Protein AF-A0A409Y495-F1 (afdb_monomer)

Sequence (213 aa):
MANSVKTLSLPYIVYMVFLSASIAIQFKHPSSIDRRNGLYCTVSGIPLYVPDTFGMETSLLSGISRRYSVPISSVIFLALIMGFEVSILLRYYSGRKLIASSFPLATTTTSRGLIIRITLFNVYLVFTLSASVVFLLGKIEAWAYMIQASVPLAAFAVFATQKNVVRTWLFWVGAKEASYSGRGTPPFRQATTEDLNLSLPTLSIITIDGQVP

Radius of gyration: 28.14 Å; Cα contacts (8 Å, |Δi|>4): 60; chains: 1; bounding box: 74×45×74 Å

Mean predicted aligned error: 14.8 Å

Nearest PDB structures (foldseek):
  1ow6-assembly1_A-2  TM=4.820E-01  e=1.823E+00  Homo sapiens
  8i7o-assembly1_C7  TM=2.080E-01  e=6.257E+00  Mus musculus

Structure (mmCIF, N/CA/C/O backbone):
data_AF-A0A409Y495-F1
#
_entry.id   AF-A0A409Y495-F1
#
loop_
_atom_site.group_PDB
_atom_site.id
_atom_site.type_symbol
_atom_site.label_atom_id
_atom_site.label_alt_id
_atom_site.label_comp_id
_atom_site.label_asym_id
_atom_site.label_entity_id
_atom_site.label_seq_id
_atom_site.pdbx_PDB_ins_code
_atom_site.Cartn_x
_atom_site.Cartn_y
_atom_site.Cartn_z
_atom_site.occupancy
_atom_site.B_iso_or_equiv
_atom_site.auth_seq_id
_atom_site.auth_comp_id
_atom_site.auth_asym_id
_atom_site.auth_atom_id
_atom_site.pdbx_PDB_model_num
ATOM 1 N N . MET A 1 1 ? -11.513 22.925 12.020 1.00 53.88 1 MET A N 1
ATOM 2 C CA . MET A 1 1 ? -11.869 22.295 10.724 1.00 53.88 1 MET A CA 1
ATOM 3 C C . MET A 1 1 ? -10.804 22.478 9.637 1.00 53.88 1 MET A C 1
ATOM 5 O O . MET A 1 1 ? -10.515 21.504 8.957 1.00 53.88 1 MET A O 1
ATOM 9 N N . ALA A 1 2 ? -10.156 23.644 9.497 1.00 58.53 2 ALA A N 1
ATOM 10 C CA . ALA A 1 2 ? -9.146 23.883 8.448 1.00 58.53 2 ALA A CA 1
ATOM 11 C C . ALA A 1 2 ? -7.916 22.940 8.475 1.00 58.53 2 ALA A C 1
ATOM 13 O O . ALA A 1 2 ? -7.375 22.604 7.424 1.00 58.53 2 ALA A O 1
ATOM 14 N N . ASN A 1 3 ? -7.496 22.462 9.652 1.00 58.88 3 ASN A N 1
ATOM 15 C CA . ASN A 1 3 ? -6.323 21.583 9.765 1.00 58.88 3 ASN A CA 1
ATOM 16 C C . ASN A 1 3 ? -6.590 20.148 9.280 1.00 58.88 3 ASN A C 1
ATOM 18 O O . ASN A 1 3 ? -5.681 19.502 8.773 1.00 58.88 3 ASN A O 1
ATOM 22 N N . SER A 1 4 ? -7.833 19.664 9.361 1.00 59.38 4 SER A N 1
ATOM 23 C CA . SER A 1 4 ? -8.197 18.310 8.917 1.00 59.38 4 SER A CA 1
ATOM 24 C C . SER A 1 4 ? -8.207 18.178 7.391 1.00 59.38 4 SER A C 1
ATOM 26 O O . SER A 1 4 ? -7.873 17.121 6.864 1.00 59.38 4 SER A O 1
ATOM 28 N N . VAL A 1 5 ? -8.534 19.260 6.675 1.00 69.25 5 VAL A N 1
ATOM 29 C CA . VAL A 1 5 ? -8.554 19.286 5.202 1.00 69.25 5 VAL A CA 1
ATOM 30 C C . VAL A 1 5 ? -7.140 19.145 4.627 1.00 69.25 5 VAL A C 1
ATOM 32 O O . VAL A 1 5 ? -6.952 18.452 3.630 1.00 69.25 5 VAL A O 1
ATOM 35 N N . LYS A 1 6 ? -6.128 19.722 5.291 1.00 63.03 6 LYS A N 1
ATOM 36 C CA . LYS A 1 6 ? -4.723 19.653 4.850 1.00 63.03 6 LYS A CA 1
ATOM 37 C C . LYS A 1 6 ? -4.136 18.240 4.946 1.00 63.03 6 LYS A C 1
ATOM 39 O O . LYS A 1 6 ? -3.371 17.833 4.080 1.00 63.03 6 LYS A O 1
ATOM 44 N N . THR A 1 7 ? -4.514 17.471 5.965 1.00 65.94 7 THR A N 1
ATOM 45 C CA . THR A 1 7 ? -4.015 16.096 6.143 1.00 65.94 7 THR A CA 1
ATOM 46 C C . THR A 1 7 ? -4.649 15.121 5.149 1.00 65.94 7 THR A C 1
ATOM 48 O O . THR A 1 7 ? -4.020 14.145 4.752 1.00 65.94 7 THR A O 1
ATOM 51 N N . LEU A 1 8 ? -5.883 15.399 4.717 1.00 70.94 8 LEU A N 1
ATOM 52 C CA . LEU A 1 8 ? -6.590 14.589 3.726 1.00 70.94 8 LEU A CA 1
ATOM 53 C C . LEU A 1 8 ? -6.120 14.856 2.294 1.00 70.94 8 LEU A C 1
ATOM 55 O O . LEU A 1 8 ? -6.172 13.939 1.483 1.00 70.94 8 LEU A O 1
ATOM 59 N N . SER A 1 9 ? -5.657 16.069 1.971 1.00 75.69 9 SER A N 1
ATOM 60 C CA . SER A 1 9 ? -5.262 16.431 0.603 1.00 75.69 9 SER A CA 1
ATOM 61 C C . SER A 1 9 ? -3.872 15.928 0.200 1.00 75.69 9 SER A C 1
ATOM 63 O O . SER A 1 9 ? -3.630 15.703 -0.984 1.00 75.69 9 SER A O 1
ATOM 65 N N . LEU A 1 10 ? -2.973 15.703 1.163 1.00 70.69 10 LEU A N 1
ATOM 66 C CA . LEU A 1 10 ? -1.586 15.296 0.917 1.00 70.69 10 LEU A CA 1
ATOM 67 C C . LEU A 1 10 ? -1.427 14.081 -0.031 1.00 70.69 10 LEU A C 1
ATOM 69 O O . LEU A 1 10 ? -0.698 14.214 -1.015 1.00 70.69 10 LEU A O 1
ATOM 73 N N . PRO A 1 11 ? -2.100 12.927 0.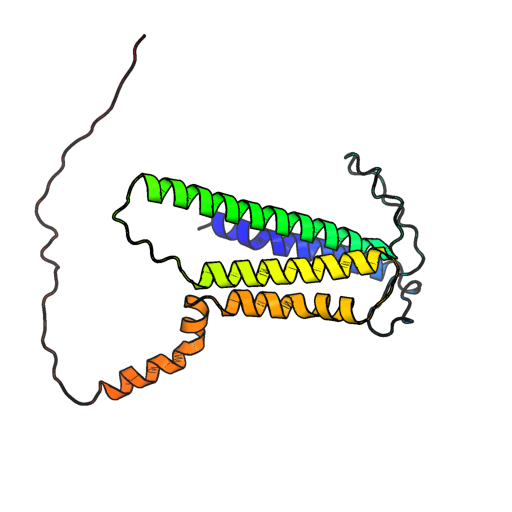173 1.00 71.56 11 PRO A N 1
ATOM 74 C CA . PRO A 1 11 ? -1.948 11.780 -0.728 1.00 71.56 11 PRO A CA 1
ATOM 75 C C . PRO A 1 11 ? -2.433 12.075 -2.153 1.00 71.56 11 PRO A C 1
ATOM 77 O O . PRO A 1 11 ? -1.844 11.584 -3.115 1.00 71.56 11 PRO A O 1
ATOM 80 N N . TYR A 1 12 ? -3.461 12.914 -2.303 1.00 74.44 12 TYR A N 1
ATOM 81 C CA . TYR A 1 12 ? -3.969 13.308 -3.617 1.00 74.44 12 TYR A CA 1
ATOM 82 C C . TYR A 1 12 ? -2.982 14.210 -4.352 1.00 74.44 12 TYR A C 1
ATOM 84 O O . TYR A 1 12 ? -2.780 14.040 -5.550 1.00 74.44 12 TYR A O 1
ATOM 92 N N . ILE A 1 13 ? -2.324 15.130 -3.645 1.00 75.56 13 ILE A N 1
ATOM 93 C CA . ILE A 1 13 ? -1.297 15.995 -4.238 1.00 75.56 13 ILE A CA 1
ATOM 94 C C . ILE A 1 13 ? -0.122 15.147 -4.736 1.00 75.56 13 ILE A C 1
ATOM 96 O O . ILE A 1 13 ? 0.279 15.284 -5.890 1.00 75.56 13 ILE A O 1
ATOM 100 N N . VAL A 1 14 ? 0.384 14.225 -3.908 1.00 72.81 14 VAL A N 1
ATOM 101 C CA . VAL A 1 14 ? 1.477 13.314 -4.294 1.00 72.81 14 VAL A CA 1
ATOM 102 C C . VAL A 1 14 ? 1.084 12.474 -5.513 1.00 72.81 14 VAL A C 1
ATOM 104 O O . VAL A 1 14 ? 1.864 12.360 -6.459 1.00 72.81 14 VAL A O 1
ATOM 107 N N . TYR A 1 15 ? -0.144 11.947 -5.536 1.00 72.88 15 TYR A N 1
ATOM 108 C CA . TYR A 1 15 ? -0.672 11.200 -6.675 1.00 72.88 15 TYR A CA 1
ATOM 109 C C . TYR A 1 15 ? -0.728 12.044 -7.956 1.00 72.88 15 TYR A C 1
ATOM 111 O O . TYR A 1 15 ? -0.272 11.592 -9.003 1.00 72.88 15 TYR A O 1
ATOM 119 N N . MET A 1 16 ? -1.225 13.281 -7.883 1.00 78.44 16 MET A N 1
ATOM 120 C CA . MET A 1 16 ? -1.324 14.171 -9.045 1.00 78.44 16 MET A CA 1
ATOM 121 C C . MET A 1 16 ? 0.054 14.575 -9.586 1.00 78.44 16 MET A C 1
ATOM 123 O O . MET A 1 16 ? 0.246 14.624 -10.803 1.00 78.44 16 MET A O 1
ATOM 127 N N . VAL A 1 17 ? 1.041 14.803 -8.713 1.00 77.75 17 VAL A N 1
ATOM 128 C CA . VAL A 1 17 ? 2.433 15.063 -9.125 1.00 77.75 17 VAL A CA 1
ATOM 129 C C . VAL A 1 17 ? 3.016 13.845 -9.841 1.00 77.75 17 VAL A C 1
ATOM 131 O O . VAL A 1 17 ? 3.563 13.972 -10.935 1.00 77.75 17 VAL A O 1
ATOM 134 N N . PHE A 1 18 ? 2.839 12.648 -9.283 1.00 71.31 18 PHE A N 1
ATOM 135 C CA . PHE A 1 18 ? 3.320 11.416 -9.908 1.00 71.31 18 PHE A CA 1
ATOM 136 C C . PHE A 1 18 ? 2.639 11.138 -11.259 1.00 71.31 18 PHE A C 1
ATOM 138 O O . PHE A 1 18 ? 3.299 10.771 -12.236 1.00 71.31 18 PHE A O 1
ATOM 145 N N . LEU A 1 19 ? 1.324 11.356 -11.337 1.00 78.25 19 LEU A N 1
ATOM 146 C CA . LEU A 1 19 ? 0.530 11.189 -12.551 1.00 78.25 19 LEU A CA 1
ATOM 147 C C . LEU A 1 19 ? 0.971 12.166 -13.646 1.00 78.25 19 LEU A C 1
ATOM 149 O O . LEU A 1 19 ? 1.240 11.751 -14.770 1.00 78.25 19 LEU A O 1
ATOM 153 N N . SER A 1 20 ? 1.094 13.452 -13.316 1.00 77.12 20 SER A N 1
ATOM 154 C CA . SER A 1 20 ? 1.513 14.487 -14.269 1.00 77.12 20 SER A CA 1
ATOM 155 C C . SER A 1 20 ? 2.937 14.264 -14.783 1.00 77.12 20 SER A C 1
ATOM 157 O O . SER A 1 20 ? 3.159 14.344 -15.991 1.00 77.12 20 SER A O 1
ATOM 159 N N . ALA A 1 21 ? 3.881 13.885 -13.915 1.00 74.88 21 ALA A N 1
ATOM 160 C CA . ALA A 1 21 ? 5.234 13.509 -14.324 1.00 74.88 21 ALA A CA 1
ATOM 161 C C . ALA A 1 21 ? 5.226 12.298 -15.273 1.00 74.88 21 ALA A C 1
ATOM 163 O O . ALA A 1 21 ? 5.884 12.313 -16.316 1.00 74.88 21 ALA A O 1
ATOM 164 N N . SER A 1 22 ? 4.432 11.272 -14.954 1.00 69.56 22 SER A N 1
ATOM 165 C CA . SER A 1 22 ? 4.290 10.073 -15.789 1.00 69.56 22 SER A CA 1
ATOM 166 C C . SER A 1 22 ? 3.724 10.399 -17.173 1.00 69.56 22 SER A C 1
ATOM 168 O O . SER A 1 22 ? 4.219 9.889 -18.179 1.00 69.56 22 SER A O 1
ATOM 170 N N . ILE A 1 23 ? 2.720 11.277 -17.234 1.00 78.75 23 ILE A N 1
ATOM 171 C CA . ILE A 1 23 ? 2.116 11.757 -18.481 1.00 78.75 23 ILE A CA 1
ATOM 172 C C . ILE A 1 23 ? 3.134 12.566 -19.297 1.00 78.75 23 ILE A C 1
ATOM 174 O O . ILE A 1 23 ? 3.310 12.310 -20.488 1.00 78.75 23 ILE A O 1
ATOM 178 N N . ALA A 1 24 ? 3.857 13.493 -18.664 1.00 81.00 24 ALA A N 1
ATOM 179 C CA . ALA A 1 24 ? 4.853 14.328 -19.334 1.00 81.00 24 ALA A CA 1
ATOM 180 C C . ALA A 1 24 ? 5.969 13.497 -19.993 1.00 81.00 24 ALA A C 1
ATOM 182 O O . ALA A 1 24 ? 6.398 13.799 -21.108 1.00 81.00 24 ALA A O 1
ATOM 183 N N . ILE A 1 25 ? 6.412 12.420 -19.336 1.00 73.56 25 ILE A N 1
ATOM 184 C CA . ILE A 1 25 ? 7.414 11.497 -19.886 1.00 73.56 25 ILE A CA 1
ATOM 185 C C . ILE A 1 25 ? 6.862 10.741 -21.103 1.00 73.56 25 ILE A C 1
ATOM 187 O O . ILE A 1 25 ? 7.581 10.580 -22.090 1.00 73.56 25 ILE A O 1
ATOM 191 N N . GLN A 1 26 ? 5.601 10.299 -21.056 1.00 73.69 26 GLN A N 1
ATOM 192 C CA . GLN A 1 26 ? 4.964 9.581 -22.167 1.00 73.69 26 GLN A CA 1
ATOM 193 C C . GLN A 1 26 ? 4.785 10.470 -23.403 1.00 73.69 26 GLN A C 1
ATOM 195 O O . GLN A 1 26 ? 5.071 10.027 -24.513 1.00 73.69 26 GLN A O 1
ATOM 200 N N . PHE A 1 27 ? 4.398 11.737 -23.219 1.00 84.75 27 PHE A N 1
ATOM 201 C CA . PHE A 1 27 ? 4.256 12.684 -24.329 1.00 84.75 27 PHE A CA 1
ATOM 202 C C . PHE A 1 27 ? 5.586 13.023 -25.011 1.00 84.75 27 PHE A C 1
ATOM 204 O O . PHE A 1 27 ? 5.608 13.226 -26.222 1.00 84.75 27 PHE A O 1
ATOM 211 N N . LYS A 1 28 ? 6.701 13.066 -24.268 1.00 83.62 28 LYS A N 1
ATOM 212 C CA . LYS A 1 28 ? 8.019 13.389 -24.844 1.00 83.62 28 LYS A CA 1
ATOM 213 C C . LYS A 1 28 ? 8.640 12.255 -25.665 1.00 83.62 28 LYS A C 1
ATOM 215 O O . LYS A 1 28 ? 9.454 12.537 -26.538 1.00 83.62 28 LYS A O 1
ATOM 220 N N . HIS A 1 29 ? 8.281 10.994 -25.409 1.00 79.62 29 HIS A N 1
ATOM 221 C CA . HIS A 1 29 ? 8.896 9.838 -26.076 1.00 79.62 29 HIS A CA 1
ATOM 222 C C . HIS A 1 29 ? 7.870 8.781 -26.523 1.00 79.62 29 HIS A C 1
ATOM 224 O O . HIS A 1 29 ? 7.900 7.642 -26.044 1.00 79.62 29 HIS A O 1
ATOM 230 N N . PRO A 1 30 ? 6.978 9.117 -27.472 1.00 79.56 30 PRO A N 1
ATOM 231 C CA . PRO A 1 30 ? 5.911 8.216 -27.910 1.00 79.56 30 PRO A CA 1
ATOM 232 C C . PRO A 1 30 ? 6.427 6.948 -28.614 1.00 79.56 30 PRO A C 1
ATOM 234 O O . PRO A 1 30 ? 5.765 5.915 -28.581 1.00 79.56 30 PRO A O 1
ATOM 237 N N . SER A 1 31 ? 7.620 6.989 -29.218 1.00 80.19 31 SER A N 1
ATOM 238 C CA . SER A 1 31 ? 8.214 5.860 -29.952 1.00 80.19 31 SER A CA 1
ATOM 239 C C . SER A 1 31 ? 8.804 4.757 -29.062 1.00 80.19 31 SER A C 1
ATOM 241 O O . SER A 1 31 ? 9.113 3.679 -29.557 1.00 80.19 31 SER A O 1
ATOM 243 N N . SER A 1 32 ? 8.953 4.998 -27.756 1.00 68.69 32 SER A N 1
ATOM 244 C CA . SER A 1 32 ? 9.532 4.044 -26.794 1.00 68.69 32 SER A CA 1
ATOM 245 C C . SER A 1 32 ? 8.470 3.159 -26.115 1.00 68.69 32 SER A C 1
ATOM 247 O O . SER A 1 32 ? 8.782 2.354 -25.234 1.00 68.69 32 SER A O 1
ATOM 249 N N . ILE A 1 33 ? 7.203 3.291 -26.520 1.00 69.19 33 ILE A N 1
ATOM 250 C CA . ILE A 1 33 ? 6.095 2.497 -25.989 1.00 69.19 33 ILE A CA 1
ATOM 251 C C . ILE A 1 33 ? 6.152 1.095 -26.601 1.00 69.19 33 ILE A C 1
ATOM 253 O O . ILE A 1 33 ? 5.666 0.861 -27.707 1.00 69.19 33 ILE A O 1
ATOM 257 N N . ASP A 1 34 ? 6.734 0.152 -25.861 1.00 70.19 34 ASP A N 1
ATOM 258 C CA . ASP A 1 34 ? 6.731 -1.253 -26.246 1.00 70.19 34 ASP A CA 1
ATOM 259 C C . ASP A 1 34 ? 5.436 -1.924 -25.758 1.00 70.19 34 ASP A C 1
ATOM 261 O O . ASP A 1 34 ? 5.086 -1.877 -24.574 1.00 70.19 34 ASP A O 1
ATOM 265 N N . ARG A 1 35 ? 4.700 -2.537 -26.692 1.00 71.06 35 ARG A N 1
ATOM 266 C CA . ARG A 1 35 ? 3.438 -3.253 -26.435 1.00 71.06 35 ARG A CA 1
ATOM 267 C C . ARG A 1 35 ? 3.628 -4.752 -26.199 1.00 71.06 35 ARG A C 1
ATOM 269 O O . ARG A 1 35 ? 2.639 -5.452 -25.999 1.00 71.06 35 ARG A O 1
ATOM 276 N N . ARG A 1 36 ? 4.862 -5.268 -26.197 1.00 63.31 36 ARG A N 1
ATOM 277 C CA . ARG A 1 36 ? 5.141 -6.715 -26.111 1.00 63.31 36 ARG A CA 1
ATOM 278 C C . ARG A 1 36 ? 4.538 -7.433 -24.901 1.00 63.31 36 ARG A C 1
ATOM 280 O O . ARG A 1 36 ? 4.226 -8.610 -25.021 1.00 63.31 36 ARG A O 1
ATOM 287 N N . ASN A 1 37 ? 4.327 -6.753 -23.771 1.00 59.28 37 ASN A N 1
ATOM 288 C CA . ASN A 1 37 ? 3.699 -7.371 -22.594 1.00 59.28 37 ASN A CA 1
ATOM 289 C C . ASN A 1 37 ? 2.161 -7.446 -22.666 1.00 59.28 37 ASN A C 1
ATOM 291 O O . ASN A 1 37 ? 1.564 -8.057 -21.783 1.00 59.28 37 ASN A O 1
ATOM 295 N N . GLY A 1 38 ? 1.511 -6.824 -23.659 1.00 60.47 38 GLY A N 1
ATOM 296 C CA . GLY A 1 38 ? 0.062 -6.896 -23.921 1.00 60.47 38 GLY A CA 1
ATOM 297 C C . GLY A 1 38 ? -0.863 -6.257 -22.870 1.00 60.47 38 GLY A C 1
ATOM 298 O O . GLY A 1 38 ? -1.945 -5.797 -23.214 1.00 60.47 38 GLY A O 1
ATOM 299 N N . LEU A 1 39 ? -0.433 -6.183 -21.609 1.00 60.25 39 LEU A N 1
ATOM 300 C CA . LEU A 1 39 ? -1.219 -5.730 -20.457 1.00 60.25 39 LEU A CA 1
ATOM 301 C C . LEU A 1 39 ? -0.819 -4.333 -19.966 1.00 60.25 39 LEU A C 1
ATOM 303 O O . LEU A 1 39 ? -1.659 -3.605 -19.443 1.00 60.25 39 LEU A O 1
ATOM 307 N N . TYR A 1 40 ? 0.448 -3.942 -20.146 1.00 63.19 40 TYR A N 1
ATOM 308 C CA . TYR A 1 40 ? 0.973 -2.659 -19.676 1.00 63.19 40 TYR A CA 1
ATOM 309 C C . TYR A 1 40 ? 1.936 -2.048 -20.697 1.00 63.19 40 TYR A C 1
ATOM 311 O O . TYR A 1 40 ? 2.861 -2.714 -21.163 1.00 63.19 40 TYR A O 1
ATOM 319 N N . CYS A 1 41 ? 1.737 -0.765 -21.011 1.00 63.97 41 CYS A N 1
ATOM 320 C CA . CYS A 1 41 ? 2.670 0.029 -21.806 1.00 63.97 41 CYS A CA 1
ATOM 321 C C . CYS A 1 41 ? 3.910 0.340 -20.958 1.00 63.97 41 CYS A C 1
ATOM 323 O O . CYS A 1 41 ? 3.843 1.141 -20.026 1.00 63.97 41 CYS A O 1
ATOM 325 N N . THR A 1 42 ? 5.042 -0.290 -21.269 1.00 62.91 42 THR A N 1
ATOM 326 C CA . THR A 1 42 ? 6.321 -0.035 -20.595 1.00 62.91 42 THR A CA 1
ATOM 327 C C . THR A 1 42 ? 7.271 0.688 -21.548 1.00 62.91 42 THR A C 1
ATOM 329 O O . THR A 1 42 ? 7.510 0.260 -22.676 1.00 62.91 42 THR A O 1
ATOM 332 N N . VAL A 1 43 ? 7.775 1.841 -21.095 1.00 60.34 43 VAL A N 1
ATOM 333 C CA . VAL A 1 43 ? 8.710 2.680 -21.853 1.00 60.34 43 VAL A CA 1
ATOM 334 C C . VAL A 1 43 ? 10.100 2.050 -21.768 1.00 60.34 43 VAL A C 1
ATOM 336 O O . VAL A 1 43 ? 10.748 2.100 -20.718 1.00 60.34 43 VAL A O 1
ATOM 339 N N . SER A 1 44 ? 10.540 1.439 -22.864 1.00 58.25 44 SER A N 1
ATOM 340 C CA . SER A 1 44 ? 11.792 0.681 -22.944 1.00 58.25 44 SER A CA 1
ATOM 341 C C . SER A 1 44 ? 12.870 1.504 -23.654 1.00 58.25 44 SER A C 1
ATOM 343 O O . SER A 1 44 ? 12.660 1.941 -24.782 1.00 58.25 44 SER A O 1
ATOM 345 N N . GLY A 1 45 ? 14.039 1.698 -23.029 1.00 56.59 45 GLY A N 1
ATOM 346 C CA . GLY A 1 45 ? 15.246 2.140 -23.751 1.00 56.59 45 GLY A CA 1
ATOM 347 C C . GLY A 1 45 ? 15.661 3.613 -23.649 1.00 56.59 45 GLY A C 1
ATOM 348 O O . GLY A 1 45 ? 16.493 4.039 -24.439 1.00 56.59 45 GLY A O 1
ATOM 349 N N . ILE A 1 46 ? 15.155 4.389 -22.684 1.00 55.81 46 ILE A N 1
ATOM 350 C CA . ILE A 1 46 ? 15.613 5.777 -22.484 1.00 55.81 46 ILE A CA 1
ATOM 351 C C . ILE A 1 46 ? 16.402 5.879 -21.168 1.00 55.81 46 ILE A C 1
ATOM 353 O O . ILE A 1 46 ? 15.775 5.808 -20.098 1.00 55.81 46 ILE A O 1
ATOM 357 N N . PRO A 1 47 ? 17.739 6.048 -21.205 1.00 57.84 47 PRO A N 1
ATOM 358 C CA . PRO A 1 47 ? 18.509 6.395 -20.017 1.00 57.84 47 PRO A CA 1
ATOM 359 C C . PRO A 1 47 ? 18.034 7.771 -19.533 1.00 57.84 47 PRO A C 1
ATOM 361 O O . PRO A 1 47 ? 18.140 8.772 -20.237 1.00 57.84 47 PRO A O 1
ATOM 364 N N . LEU A 1 48 ? 17.400 7.804 -18.361 1.00 54.41 48 LEU A N 1
ATOM 365 C CA . LEU A 1 48 ? 16.936 9.039 -17.735 1.00 54.41 48 LEU A CA 1
ATOM 366 C C . LEU A 1 48 ? 18.160 9.768 -17.181 1.00 54.41 48 LEU A C 1
ATOM 368 O O . LEU A 1 48 ? 18.635 9.442 -16.100 1.00 54.41 48 LEU A O 1
ATOM 372 N N . TYR A 1 49 ? 18.667 10.744 -17.926 1.00 51.56 49 TYR A N 1
ATOM 373 C CA . TYR A 1 49 ? 19.568 11.747 -17.373 1.00 51.56 49 TYR A CA 1
ATOM 374 C C . TYR A 1 49 ? 18.696 12.704 -16.552 1.00 51.56 49 TYR A C 1
ATOM 376 O O . TYR A 1 49 ? 18.029 13.577 -17.107 1.00 51.56 49 TYR A O 1
ATOM 384 N N . VAL A 1 50 ? 18.570 12.453 -15.249 1.00 54.69 50 VAL A N 1
ATOM 385 C CA . VAL A 1 50 ? 17.899 13.378 -14.329 1.00 54.69 50 VAL A CA 1
ATOM 386 C C . VAL A 1 50 ? 18.922 14.465 -13.996 1.00 54.69 50 VAL A C 1
ATOM 388 O O . VAL A 1 50 ? 19.940 14.133 -13.402 1.00 54.69 50 VAL A O 1
ATOM 391 N N . PRO A 1 51 ? 18.724 15.730 -14.406 1.00 48.16 51 PRO A N 1
ATOM 392 C CA . PRO A 1 51 ? 19.653 16.798 -14.061 1.00 48.16 51 PRO A CA 1
ATOM 393 C C . PRO A 1 51 ? 19.608 17.066 -12.549 1.00 48.16 51 PRO A C 1
ATOM 395 O O . PRO A 1 51 ? 18.532 17.296 -11.989 1.00 48.16 51 PRO A O 1
ATOM 398 N N . ASP A 1 52 ? 20.784 17.046 -11.920 1.00 50.38 52 ASP A N 1
ATOM 399 C CA . ASP A 1 52 ? 21.081 17.137 -10.479 1.00 50.38 52 ASP A CA 1
ATOM 400 C C . ASP A 1 52 ? 20.655 18.463 -9.813 1.00 50.38 52 ASP A C 1
ATOM 402 O O . ASP A 1 52 ? 21.449 19.171 -9.200 1.00 50.38 52 ASP A O 1
ATOM 406 N N . THR A 1 53 ? 19.387 18.851 -9.925 1.00 49.19 53 THR A N 1
ATOM 407 C CA . THR A 1 53 ? 18.934 20.177 -9.460 1.00 49.19 53 THR A CA 1
ATOM 408 C C . THR A 1 53 ? 18.482 20.178 -7.995 1.00 49.19 53 THR A C 1
ATOM 410 O O . THR A 1 53 ? 18.158 21.227 -7.447 1.00 49.19 53 THR A O 1
ATOM 413 N N . PHE A 1 54 ? 18.471 19.018 -7.334 1.00 50.16 54 PHE A N 1
ATOM 414 C CA . PHE A 1 54 ? 18.137 18.879 -5.917 1.00 50.16 54 PHE A CA 1
ATOM 415 C C . PHE A 1 54 ? 19.279 18.120 -5.238 1.00 50.16 54 PHE A C 1
ATOM 417 O O . PHE A 1 54 ? 19.272 16.894 -5.190 1.00 50.16 54 PHE A O 1
ATOM 424 N N . GLY A 1 55 ? 20.301 18.856 -4.792 1.00 45.16 55 GLY A N 1
ATOM 425 C CA . GLY A 1 55 ? 21.531 18.345 -4.174 1.00 45.16 55 GLY A CA 1
ATOM 426 C C . GLY A 1 55 ? 21.314 17.673 -2.816 1.00 45.16 55 GLY A C 1
ATOM 427 O O . GLY A 1 55 ? 21.838 18.126 -1.804 1.00 45.16 55 GLY A O 1
ATOM 428 N N . MET A 1 56 ? 20.535 16.595 -2.793 1.00 43.62 56 MET A N 1
ATOM 429 C CA . MET A 1 56 ? 20.410 15.680 -1.670 1.00 43.62 56 MET A CA 1
ATOM 430 C C . MET A 1 56 ? 20.910 14.315 -2.141 1.00 43.62 56 MET A C 1
ATOM 432 O O . MET A 1 56 ? 20.312 13.709 -3.033 1.00 43.62 56 MET A O 1
ATOM 436 N N . GLU A 1 57 ? 22.039 13.881 -1.576 1.00 44.53 57 GLU A N 1
ATOM 437 C CA . GLU A 1 57 ? 22.750 12.637 -1.886 1.00 44.53 57 GLU A CA 1
ATOM 438 C C . GLU A 1 57 ? 21.802 11.432 -2.010 1.00 44.53 57 GLU A C 1
ATOM 440 O O . GLU A 1 57 ? 21.434 10.776 -1.040 1.00 44.53 57 GLU A O 1
ATOM 445 N N . THR A 1 58 ? 21.402 11.130 -3.241 1.00 48.47 58 THR A N 1
ATOM 446 C CA . THR A 1 58 ? 20.665 9.917 -3.629 1.00 48.47 58 THR A CA 1
ATOM 447 C C . THR A 1 58 ? 21.473 9.150 -4.676 1.00 48.47 58 THR A C 1
ATOM 449 O O . THR A 1 58 ? 20.957 8.568 -5.628 1.00 48.47 58 THR A O 1
ATOM 452 N N . SER A 1 59 ? 22.789 9.120 -4.469 1.00 47.56 59 SER A N 1
ATOM 453 C CA . SER A 1 59 ? 23.810 8.468 -5.296 1.00 47.56 59 SER A CA 1
ATOM 454 C C . SER A 1 59 ? 23.707 6.934 -5.333 1.00 47.56 59 SER A C 1
ATOM 456 O O . SER A 1 59 ? 24.379 6.297 -6.136 1.00 47.56 59 SER A O 1
ATOM 458 N N . LEU A 1 60 ? 22.813 6.323 -4.549 1.00 47.84 60 LEU A N 1
ATOM 459 C CA . LEU A 1 60 ? 22.546 4.877 -4.576 1.00 47.84 60 LEU A CA 1
ATOM 460 C C . LEU A 1 60 ? 21.416 4.467 -5.549 1.00 47.84 60 LEU A C 1
ATOM 462 O O . LEU A 1 60 ? 21.185 3.277 -5.749 1.00 47.84 60 LEU A O 1
ATOM 466 N N . LEU A 1 61 ? 20.710 5.426 -6.169 1.00 47.31 61 LEU A N 1
ATOM 467 C CA . LEU A 1 61 ? 19.489 5.167 -6.954 1.00 47.31 61 LEU A CA 1
ATOM 468 C C . LEU A 1 61 ? 19.614 5.434 -8.466 1.00 47.31 61 LEU A C 1
ATOM 470 O O . LEU A 1 61 ? 18.703 5.071 -9.210 1.00 47.31 61 LEU A O 1
ATOM 474 N N . SER A 1 62 ? 20.717 6.021 -8.953 1.00 43.72 62 SER A N 1
ATOM 475 C CA . SER A 1 62 ? 20.807 6.471 -10.358 1.00 43.72 62 SER A CA 1
ATOM 476 C C . SER A 1 62 ? 21.175 5.380 -11.381 1.00 43.72 62 SER A C 1
ATOM 478 O O . SER A 1 62 ? 21.007 5.589 -12.580 1.00 43.72 62 SER A O 1
ATOM 480 N N . GLY A 1 63 ? 21.604 4.187 -10.947 1.00 43.09 63 GLY A N 1
ATOM 481 C CA . GLY A 1 63 ? 22.051 3.109 -11.850 1.00 43.09 63 GLY A CA 1
ATOM 482 C C . GLY A 1 63 ? 21.004 2.049 -12.225 1.00 43.09 63 GLY A C 1
ATOM 483 O O . GLY A 1 63 ? 21.260 1.192 -13.072 1.00 43.09 63 GLY A O 1
ATOM 484 N N . ILE A 1 64 ? 19.821 2.052 -11.606 1.00 49.69 64 ILE A N 1
ATOM 485 C CA . ILE A 1 64 ? 18.911 0.901 -11.662 1.00 49.69 64 ILE A CA 1
ATOM 486 C C . ILE A 1 64 ? 17.817 1.124 -12.720 1.00 49.69 64 ILE A C 1
ATOM 488 O O . ILE A 1 64 ? 16.737 1.632 -12.440 1.00 49.69 64 ILE A O 1
ATOM 492 N N . SER A 1 65 ? 18.140 0.767 -13.967 1.00 52.03 65 SER A N 1
ATOM 493 C CA . SER A 1 65 ? 17.259 0.495 -15.122 1.00 52.03 65 SER A CA 1
ATOM 494 C C . SER A 1 65 ? 15.739 0.647 -14.888 1.00 52.03 65 SER A C 1
ATOM 496 O O . SER A 1 65 ? 15.173 -0.066 -14.061 1.00 52.03 65 SER A O 1
ATOM 498 N N . ARG A 1 66 ? 15.039 1.468 -15.702 1.00 54.69 66 ARG A N 1
ATOM 499 C CA . ARG A 1 66 ? 13.575 1.760 -15.640 1.00 54.69 66 ARG A CA 1
ATOM 500 C C . ARG A 1 66 ? 12.658 0.551 -15.373 1.00 54.69 66 ARG A C 1
ATOM 502 O O . ARG A 1 66 ? 11.586 0.728 -14.801 1.00 54.69 66 ARG A O 1
ATOM 509 N N . ARG A 1 67 ? 13.078 -0.664 -15.744 1.00 58.97 67 ARG A N 1
ATOM 510 C CA . ARG A 1 67 ? 12.391 -1.934 -15.444 1.00 58.97 67 ARG A CA 1
ATOM 511 C C . ARG A 1 67 ? 12.156 -2.171 -13.944 1.00 58.97 67 ARG A C 1
ATOM 513 O O . ARG A 1 67 ? 11.150 -2.764 -13.578 1.00 58.97 67 ARG A O 1
ATOM 520 N N . TYR A 1 68 ? 13.049 -1.673 -13.095 1.00 60.69 68 TYR A N 1
ATOM 521 C CA . TYR A 1 68 ? 13.012 -1.846 -11.645 1.00 60.69 68 TYR A CA 1
ATOM 522 C C . TYR A 1 68 ? 12.535 -0.597 -10.898 1.00 60.69 68 TYR A C 1
ATOM 524 O O . TYR A 1 68 ? 12.260 -0.684 -9.709 1.00 60.69 68 TYR A O 1
ATOM 532 N N . SER A 1 69 ? 12.363 0.548 -11.569 1.00 64.38 69 SER A N 1
ATOM 533 C CA . SER A 1 69 ? 11.915 1.790 -10.918 1.00 64.38 69 SER A CA 1
ATOM 534 C C . SER A 1 69 ? 10.535 1.638 -10.260 1.00 64.38 69 SER A C 1
ATOM 536 O O . SER A 1 69 ? 10.338 2.059 -9.119 1.00 64.38 69 SER A O 1
ATOM 538 N N . VAL A 1 70 ? 9.597 0.967 -10.938 1.00 69.75 70 VAL A N 1
ATOM 539 C CA . VAL A 1 70 ? 8.251 0.704 -10.400 1.00 69.75 70 VAL A CA 1
ATOM 540 C C . VAL A 1 70 ? 8.296 -0.277 -9.213 1.00 69.75 70 VAL A C 1
ATOM 542 O O . VAL A 1 70 ? 7.780 0.078 -8.155 1.00 69.75 70 VAL A O 1
ATOM 545 N N . PRO A 1 71 ? 8.959 -1.450 -9.304 1.00 72.12 71 PRO A N 1
ATOM 546 C CA . PRO A 1 71 ? 9.155 -2.326 -8.147 1.00 72.12 71 PRO A CA 1
ATOM 547 C C . PRO A 1 71 ? 9.872 -1.652 -6.974 1.00 72.12 71 PRO A C 1
ATOM 549 O O . PRO A 1 71 ? 9.428 -1.777 -5.843 1.00 72.12 71 PRO A O 1
ATOM 552 N N . ILE A 1 72 ? 10.951 -0.906 -7.221 1.00 71.00 72 ILE A N 1
ATOM 553 C CA . ILE A 1 72 ? 11.752 -0.271 -6.164 1.00 71.00 72 ILE A CA 1
ATOM 554 C C . ILE A 1 72 ? 10.940 0.796 -5.441 1.00 71.00 72 ILE A C 1
ATOM 556 O O . ILE A 1 72 ? 10.877 0.786 -4.214 1.00 71.00 72 ILE A O 1
ATOM 560 N N . SER A 1 73 ? 10.281 1.689 -6.183 1.00 69.56 73 SER A N 1
ATOM 561 C CA . SER A 1 73 ? 9.398 2.684 -5.570 1.00 69.56 73 SER A CA 1
ATOM 562 C C . SER A 1 73 ? 8.271 2.010 -4.788 1.00 69.56 73 SER A C 1
ATOM 564 O O . SER A 1 73 ? 7.996 2.411 -3.660 1.00 69.56 73 SER A O 1
ATOM 566 N N . SER A 1 74 ? 7.688 0.931 -5.319 1.00 76.00 74 SER A N 1
ATOM 567 C CA . SER A 1 74 ? 6.689 0.134 -4.607 1.00 76.00 74 SER A CA 1
ATOM 568 C C . SER A 1 74 ? 7.235 -0.463 -3.307 1.00 76.00 74 SER A C 1
ATOM 570 O O . SER A 1 74 ? 6.586 -0.309 -2.277 1.00 76.00 74 SER A O 1
ATOM 572 N N . VAL A 1 75 ? 8.431 -1.058 -3.309 1.00 77.75 75 VAL A N 1
ATOM 573 C CA . VAL A 1 75 ? 9.088 -1.596 -2.104 1.00 77.75 75 VAL A CA 1
ATOM 574 C C . VAL A 1 75 ? 9.325 -0.499 -1.073 1.00 77.75 75 VAL A C 1
ATOM 576 O O . VAL A 1 75 ? 9.022 -0.704 0.099 1.00 77.75 75 VAL A O 1
ATOM 579 N N . ILE A 1 76 ? 9.811 0.673 -1.491 1.00 79.12 76 ILE A N 1
ATOM 580 C CA . ILE A 1 76 ? 10.034 1.814 -0.591 1.00 79.12 76 ILE A CA 1
ATOM 581 C C . ILE A 1 76 ? 8.711 2.253 0.043 1.00 79.12 76 ILE A C 1
ATOM 583 O O . ILE A 1 76 ? 8.626 2.374 1.264 1.00 79.12 76 ILE A O 1
ATOM 587 N N . PHE A 1 77 ? 7.659 2.448 -0.757 1.00 78.12 77 PHE A N 1
ATOM 588 C CA . PHE A 1 77 ? 6.347 2.824 -0.232 1.00 78.12 77 PHE A CA 1
ATOM 589 C C . PHE A 1 77 ? 5.772 1.753 0.697 1.00 78.12 77 PHE A C 1
ATOM 591 O O . PHE A 1 77 ? 5.268 2.096 1.761 1.00 78.12 77 PHE A O 1
ATOM 598 N N . LEU A 1 78 ? 5.881 0.470 0.346 1.00 78.81 78 LEU A N 1
ATOM 599 C CA . LEU A 1 78 ? 5.431 -0.637 1.192 1.00 78.81 78 LEU A CA 1
ATOM 600 C C . LEU A 1 78 ? 6.201 -0.688 2.512 1.00 78.81 78 LEU A C 1
ATOM 602 O O . LEU A 1 78 ? 5.582 -0.867 3.556 1.00 78.81 78 LEU A O 1
ATOM 606 N N . ALA A 1 79 ? 7.517 -0.478 2.486 1.00 76.75 79 ALA A N 1
ATOM 607 C CA . ALA A 1 79 ? 8.346 -0.426 3.684 1.00 76.75 79 ALA A CA 1
ATOM 608 C C . ALA A 1 79 ? 7.949 0.747 4.593 1.00 76.75 79 ALA A C 1
ATOM 610 O O . ALA A 1 79 ? 7.797 0.565 5.800 1.00 76.75 79 ALA A O 1
ATOM 611 N N . LEU A 1 80 ? 7.708 1.934 4.023 1.00 78.56 80 LEU A N 1
ATOM 612 C CA . LEU A 1 80 ? 7.218 3.093 4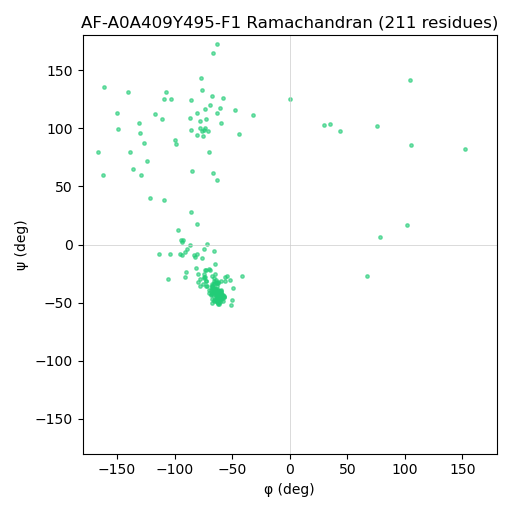.773 1.00 78.56 80 LEU A CA 1
ATOM 613 C C . LEU A 1 80 ? 5.834 2.832 5.374 1.00 78.56 80 LEU A C 1
ATOM 615 O O . LEU A 1 80 ? 5.618 3.091 6.555 1.00 78.56 80 LEU A O 1
ATOM 619 N N . ILE A 1 81 ? 4.907 2.290 4.582 1.00 81.88 81 ILE A N 1
ATOM 620 C CA . ILE A 1 81 ? 3.553 1.941 5.024 1.00 81.88 81 ILE A CA 1
ATOM 621 C C . ILE A 1 81 ? 3.608 0.921 6.168 1.00 81.88 81 ILE A C 1
ATOM 623 O O . ILE A 1 81 ? 2.949 1.120 7.186 1.00 81.88 81 ILE A O 1
ATOM 627 N N . MET A 1 82 ? 4.429 -0.122 6.036 1.00 80.56 82 MET A N 1
ATOM 628 C CA . MET A 1 82 ? 4.640 -1.136 7.069 1.00 80.56 82 MET A CA 1
ATOM 629 C C . MET A 1 82 ? 5.241 -0.519 8.338 1.00 80.56 82 MET A C 1
ATOM 631 O O . MET A 1 82 ? 4.763 -0.781 9.440 1.00 80.56 82 MET A O 1
ATOM 635 N N . GLY A 1 83 ? 6.236 0.360 8.200 1.00 81.31 83 GLY A N 1
ATOM 636 C CA . GLY A 1 83 ? 6.821 1.090 9.325 1.00 81.31 83 GLY A CA 1
ATOM 637 C C . GLY A 1 83 ? 5.794 1.954 10.061 1.00 81.31 83 GLY A C 1
ATOM 638 O O . GLY A 1 83 ? 5.735 1.939 11.294 1.00 81.31 83 GLY A O 1
ATOM 639 N N . PHE A 1 84 ? 4.931 2.661 9.325 1.00 81.12 84 PHE A N 1
ATOM 640 C CA . PHE A 1 84 ? 3.834 3.431 9.910 1.00 81.12 84 PHE A CA 1
ATOM 641 C C . PHE A 1 84 ? 2.803 2.539 10.601 1.00 81.12 84 PHE A C 1
ATOM 643 O O . PHE A 1 84 ? 2.369 2.863 11.706 1.00 81.12 84 PHE A O 1
ATOM 650 N N . GLU A 1 85 ? 2.429 1.413 9.998 1.00 84.19 85 GLU A N 1
ATOM 651 C CA . GLU A 1 85 ? 1.492 0.461 10.592 1.00 84.19 85 GLU A CA 1
ATOM 652 C C . GLU A 1 85 ? 2.025 -0.094 11.917 1.00 84.19 85 GLU A C 1
ATOM 654 O O . GLU A 1 85 ? 1.333 -0.025 12.936 1.00 84.19 85 GLU A O 1
ATOM 659 N N . VAL A 1 86 ? 3.277 -0.560 11.933 1.00 83.00 86 VAL A N 1
ATOM 660 C CA . VAL A 1 86 ? 3.945 -1.052 13.144 1.00 83.00 86 VAL A CA 1
ATOM 661 C C . VAL A 1 86 ? 4.036 0.056 14.191 1.00 83.00 86 VAL A C 1
ATOM 663 O O . VAL A 1 86 ? 3.757 -0.187 15.363 1.00 83.00 86 VAL A O 1
ATOM 666 N N . SER A 1 87 ? 4.334 1.294 13.788 1.00 81.62 87 SER A N 1
ATOM 667 C CA . SER A 1 87 ? 4.382 2.444 14.701 1.00 81.62 87 SER A CA 1
ATOM 668 C C . SER A 1 87 ? 3.024 2.735 15.346 1.00 81.62 87 SER A C 1
ATOM 670 O O . SER A 1 87 ? 2.945 2.966 16.555 1.00 81.62 87 SER A O 1
ATOM 672 N N . ILE A 1 88 ? 1.938 2.691 14.567 1.00 84.25 88 ILE A N 1
ATOM 673 C CA . ILE A 1 88 ? 0.568 2.852 15.075 1.00 84.25 88 ILE A CA 1
ATOM 674 C C . ILE A 1 88 ? 0.231 1.714 16.040 1.00 84.25 88 ILE A C 1
ATOM 676 O O . ILE A 1 88 ? -0.326 1.968 17.109 1.00 84.25 88 ILE A O 1
ATOM 680 N N . LEU A 1 89 ? 0.609 0.481 15.699 1.00 83.00 89 LEU A N 1
ATOM 681 C CA . LEU A 1 89 ? 0.378 -0.702 16.519 1.00 83.00 89 LEU A CA 1
ATOM 682 C C . LEU A 1 89 ? 1.094 -0.591 17.870 1.00 83.00 89 LEU A C 1
ATOM 684 O O . LEU A 1 89 ? 0.468 -0.735 18.918 1.00 83.00 89 LEU A O 1
ATOM 688 N N . LEU A 1 90 ? 2.388 -0.270 17.856 1.00 87.00 90 LEU A N 1
ATOM 689 C CA . LEU A 1 90 ? 3.196 -0.092 19.061 1.00 87.00 90 LEU A CA 1
ATOM 690 C C . LEU A 1 90 ? 2.640 1.027 19.939 1.00 87.00 90 LEU A C 1
ATOM 692 O O . LEU A 1 90 ? 2.505 0.851 21.149 1.00 87.00 90 LEU A O 1
ATOM 696 N N . ARG A 1 91 ? 2.256 2.162 19.346 1.00 88.81 91 ARG A N 1
ATOM 697 C CA . ARG A 1 91 ? 1.649 3.271 20.089 1.00 88.81 91 ARG A CA 1
ATOM 698 C C . ARG A 1 91 ? 0.297 2.883 20.687 1.00 88.81 91 ARG A C 1
ATOM 700 O O . ARG A 1 91 ? 0.009 3.259 21.822 1.00 88.81 91 ARG A O 1
ATOM 707 N N . TYR A 1 92 ? -0.502 2.100 19.963 1.00 85.69 92 TYR A N 1
ATOM 708 C CA . TYR A 1 92 ? -1.774 1.568 20.443 1.00 85.69 92 TYR A CA 1
ATOM 709 C C . TYR A 1 92 ? -1.581 0.609 21.626 1.00 85.69 92 TYR A C 1
ATOM 711 O O . TYR A 1 92 ? -2.221 0.780 22.664 1.00 85.69 92 TYR A O 1
ATOM 719 N N . TYR A 1 93 ? -0.663 -0.355 21.512 1.00 86.19 93 TYR A N 1
ATOM 720 C CA . TYR A 1 93 ? -0.356 -1.299 22.588 1.00 86.19 93 TYR A CA 1
ATOM 721 C C . TYR A 1 93 ? 0.223 -0.602 23.820 1.00 86.19 93 TYR A C 1
ATOM 723 O O . TYR A 1 93 ? -0.230 -0.870 24.933 1.00 86.19 93 TYR A O 1
ATOM 731 N N . SER A 1 94 ? 1.163 0.326 23.637 1.00 88.56 94 SER A N 1
ATOM 732 C CA . SER A 1 94 ? 1.766 1.089 24.734 1.00 88.56 94 SER A CA 1
ATOM 733 C C . SER A 1 94 ? 0.743 1.964 25.454 1.00 88.56 94 SER A C 1
ATOM 735 O O . SER A 1 94 ? 0.670 1.934 26.681 1.00 88.56 94 SER A O 1
ATOM 737 N N . GLY A 1 95 ? -0.107 2.682 24.711 1.00 87.12 95 GLY A N 1
ATOM 738 C CA . GLY A 1 95 ? -1.187 3.475 25.300 1.00 87.12 95 GLY A CA 1
ATOM 739 C C . GLY A 1 95 ? -2.171 2.606 26.081 1.00 87.12 95 GLY A C 1
ATOM 740 O O . GLY A 1 95 ? -2.582 2.958 27.186 1.00 87.12 95 GLY A O 1
ATOM 741 N N . ARG A 1 96 ? -2.491 1.418 25.560 1.00 83.81 96 ARG A N 1
ATOM 742 C CA . ARG A 1 96 ? -3.373 0.481 26.253 1.00 83.81 96 ARG A CA 1
ATOM 743 C C . ARG A 1 96 ? -2.736 -0.102 27.512 1.00 83.81 96 ARG A C 1
ATOM 745 O O . ARG A 1 96 ? -3.428 -0.233 28.515 1.00 83.81 96 ARG A O 1
ATOM 752 N N . LYS A 1 97 ? -1.438 -0.415 27.482 1.00 87.12 97 LYS A N 1
ATOM 753 C CA . LYS A 1 97 ? -0.685 -0.878 28.657 1.00 87.12 97 LYS A CA 1
ATOM 754 C C . LYS A 1 97 ? -0.698 0.175 29.766 1.00 87.12 97 LYS A C 1
ATOM 756 O O . LYS A 1 97 ? -0.921 -0.175 30.920 1.00 87.12 97 LYS A O 1
ATOM 761 N N . LEU A 1 98 ? -0.531 1.451 29.409 1.00 90.19 98 LEU A N 1
ATOM 762 C CA . LEU A 1 98 ? -0.602 2.564 30.355 1.00 90.19 98 LEU A CA 1
ATOM 763 C C . LEU A 1 98 ? -1.995 2.661 30.999 1.00 90.19 98 LEU A C 1
ATOM 765 O O . LEU A 1 98 ? -2.109 2.648 32.220 1.00 90.19 98 LEU A O 1
ATOM 769 N N . ILE A 1 99 ? -3.061 2.652 30.192 1.00 88.69 99 ILE A N 1
ATOM 770 C CA . ILE A 1 99 ? -4.446 2.727 30.692 1.00 88.69 99 ILE A CA 1
ATOM 771 C C . ILE A 1 99 ? -4.789 1.521 31.573 1.00 88.69 99 ILE A C 1
ATOM 773 O O . ILE A 1 99 ? -5.395 1.689 32.628 1.00 88.69 99 ILE A O 1
ATOM 777 N N . ALA A 1 100 ? -4.374 0.317 31.173 1.00 86.50 100 ALA A N 1
ATOM 778 C CA . ALA A 1 100 ? -4.593 -0.896 31.954 1.00 86.50 100 ALA A CA 1
ATOM 779 C C . ALA A 1 100 ? -3.889 -0.841 33.319 1.00 86.50 100 ALA A C 1
ATOM 781 O O . ALA A 1 100 ? -4.422 -1.369 34.290 1.00 86.50 100 ALA A O 1
ATOM 782 N N . SER A 1 101 ? -2.725 -0.182 33.402 1.00 90.69 101 SER A N 1
ATOM 783 C CA . SER A 1 101 ? -2.019 0.004 34.673 1.00 90.69 101 SER A CA 1
ATOM 784 C C . SER A 1 101 ? -2.692 1.025 35.594 1.00 90.69 101 SER A C 1
ATOM 786 O O . SER A 1 101 ? -2.638 0.862 36.807 1.00 90.69 101 SER A O 1
ATOM 788 N N . SER A 1 102 ? -3.354 2.047 35.038 1.00 91.94 102 SER A N 1
ATOM 789 C CA . SER A 1 102 ? -3.985 3.117 35.825 1.00 91.94 102 SER A CA 1
ATOM 790 C C . SER A 1 102 ? -5.445 2.841 36.199 1.00 91.94 102 SER A C 1
ATOM 792 O O . SER A 1 102 ? -5.905 3.339 37.221 1.00 91.94 102 SER A O 1
ATOM 794 N N . PHE A 1 103 ? -6.187 2.060 35.405 1.00 85.00 103 PHE A N 1
ATOM 795 C CA . PHE A 1 103 ? -7.621 1.820 35.616 1.00 85.00 103 PHE A 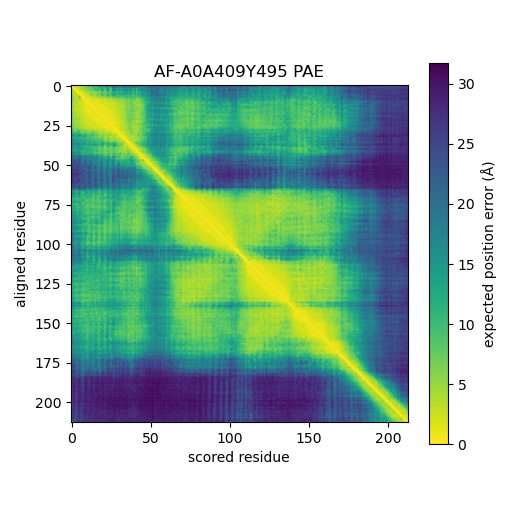CA 1
ATOM 796 C C . PHE A 1 103 ? -8.004 0.350 35.385 1.00 85.00 103 PHE A C 1
ATOM 798 O O . PHE A 1 103 ? -8.578 0.014 34.344 1.00 85.00 103 PHE A O 1
ATOM 805 N N . PRO A 1 104 ? -7.756 -0.540 36.365 1.00 80.88 104 PRO A N 1
ATOM 806 C CA . PRO A 1 104 ? -8.075 -1.964 36.243 1.00 80.88 104 PRO A CA 1
ATOM 807 C C . PRO A 1 104 ? -9.582 -2.262 36.126 1.00 80.88 104 PRO A C 1
ATOM 809 O O . PRO A 1 104 ? -9.951 -3.343 35.676 1.00 80.88 104 PRO A O 1
ATOM 812 N N . LEU A 1 105 ? -10.460 -1.314 36.486 1.00 83.81 105 LEU A N 1
ATOM 813 C CA . LEU A 1 105 ? -11.920 -1.488 36.429 1.00 83.81 105 LEU A CA 1
ATOM 814 C C . LEU A 1 105 ? -12.565 -0.995 35.121 1.00 83.81 105 LEU A C 1
ATOM 816 O O . LEU A 1 105 ? -13.746 -1.254 34.888 1.00 83.81 105 LEU A O 1
ATOM 820 N N . ALA A 1 106 ? -11.830 -0.298 34.250 1.00 76.81 106 ALA A N 1
ATOM 821 C CA . ALA A 1 106 ? -12.382 0.173 32.984 1.00 76.81 106 ALA A CA 1
ATOM 822 C C . ALA A 1 106 ? -12.440 -0.987 31.974 1.00 76.81 106 ALA A C 1
ATOM 824 O O . ALA A 1 106 ? -11.441 -1.346 31.345 1.00 76.81 106 ALA A O 1
ATOM 825 N N . THR A 1 107 ? -13.622 -1.579 31.794 1.00 70.06 107 THR A N 1
ATOM 826 C CA . THR A 1 107 ? -13.879 -2.647 30.818 1.00 70.06 107 THR A CA 1
ATOM 827 C C . THR A 1 107 ? -13.822 -2.093 29.388 1.00 70.06 107 THR A C 1
ATOM 829 O O . THR A 1 107 ? -14.821 -1.792 28.737 1.00 70.06 107 THR A O 1
ATOM 832 N N . THR A 1 108 ? -12.607 -1.918 28.863 1.00 66.50 108 THR A N 1
ATOM 833 C CA . THR A 1 108 ? -12.407 -1.404 27.503 1.00 66.50 108 THR A CA 1
ATOM 834 C C . THR A 1 108 ? -12.754 -2.482 26.476 1.00 66.50 108 THR A C 1
ATOM 836 O O . THR A 1 108 ? -11.970 -3.388 26.181 1.00 66.50 108 THR A O 1
ATOM 839 N N . THR A 1 109 ? -13.950 -2.391 25.897 1.00 72.62 109 THR A N 1
ATOM 840 C CA . THR A 1 109 ? -14.314 -3.202 24.735 1.00 72.62 109 THR A CA 1
ATOM 841 C C . THR A 1 109 ? -13.535 -2.687 23.526 1.00 72.62 109 THR A C 1
ATOM 843 O O . THR A 1 109 ? -13.879 -1.690 22.895 1.00 72.62 109 THR A O 1
ATOM 846 N N . THR A 1 110 ? -12.416 -3.341 23.206 1.00 71.06 110 THR A N 1
ATOM 847 C CA . THR A 1 110 ? -11.691 -3.030 21.973 1.00 71.06 110 THR A CA 1
ATOM 848 C C . THR A 1 110 ? -12.622 -3.237 20.788 1.00 71.06 110 THR A C 1
ATOM 850 O O . THR A 1 110 ? -13.197 -4.314 20.614 1.00 71.06 110 THR A O 1
ATOM 853 N N . SER A 1 111 ? -12.757 -2.205 19.954 1.00 77.75 111 SER A N 1
ATOM 854 C CA . SER A 1 111 ? -13.507 -2.296 18.707 1.00 77.75 111 SER A CA 1
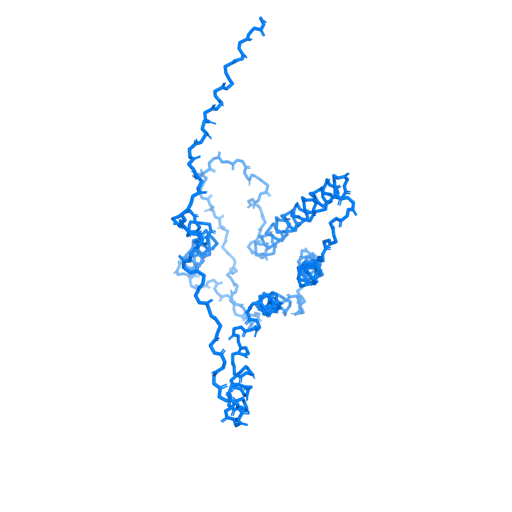ATOM 855 C C . SER A 1 111 ? -12.877 -3.369 17.820 1.00 77.75 111 SER A C 1
ATOM 857 O O . SER A 1 111 ? -11.814 -3.161 17.231 1.00 77.75 111 SER A O 1
ATOM 859 N N . ARG A 1 112 ? -13.535 -4.531 17.732 1.00 76.94 112 ARG A N 1
ATOM 860 C CA . ARG A 1 112 ? -13.087 -5.691 16.941 1.00 76.94 112 ARG A CA 1
ATOM 861 C C . ARG A 1 112 ? -12.770 -5.320 15.487 1.00 76.94 112 ARG A C 1
ATOM 863 O O . ARG A 1 112 ? -11.860 -5.891 14.899 1.00 76.94 112 ARG A O 1
ATOM 870 N N . GLY A 1 113 ? -13.460 -4.318 14.936 1.00 81.62 113 GLY A N 1
ATOM 871 C CA . GLY A 1 113 ? -13.228 -3.837 13.572 1.00 81.62 113 GLY A CA 1
ATOM 872 C C . GLY A 1 113 ? -11.838 -3.231 13.346 1.00 81.62 113 GLY A C 1
ATOM 873 O O . GLY A 1 113 ? -11.284 -3.387 12.263 1.00 81.62 113 GLY A O 1
ATOM 874 N N . LEU A 1 114 ? -11.240 -2.590 14.357 1.00 81.25 114 LEU A N 1
ATOM 875 C CA . LEU A 1 114 ? -9.896 -2.014 14.230 1.00 81.25 114 LEU A CA 1
ATOM 876 C C . LEU A 1 114 ? -8.827 -3.109 14.140 1.00 81.25 114 LEU A C 1
ATOM 878 O O . LEU A 1 114 ? -7.938 -3.017 13.301 1.00 81.25 114 LEU A O 1
ATOM 882 N N . ILE A 1 115 ? -8.960 -4.165 14.949 1.00 82.06 115 ILE A N 1
ATOM 883 C CA . ILE A 1 115 ? -8.050 -5.319 14.912 1.00 82.06 115 ILE A CA 1
ATOM 884 C C . ILE A 1 115 ? -8.135 -6.008 13.549 1.00 82.06 115 ILE A C 1
ATOM 886 O O . ILE A 1 115 ? -7.112 -6.177 12.899 1.00 82.06 115 ILE A O 1
ATOM 890 N N . ILE A 1 116 ? -9.346 -6.331 13.081 1.00 82.19 116 ILE A N 1
ATOM 891 C CA . ILE A 1 116 ? -9.550 -7.014 11.792 1.00 82.19 116 ILE A CA 1
ATOM 892 C C . ILE A 1 116 ? -8.936 -6.213 10.638 1.00 82.19 116 ILE A C 1
ATOM 894 O O . ILE A 1 116 ? -8.250 -6.781 9.792 1.00 82.19 116 ILE A O 1
ATOM 898 N N . ARG A 1 117 ? -9.142 -4.889 10.622 1.00 83.19 117 ARG A N 1
ATOM 899 C CA . ARG A 1 117 ? -8.594 -3.998 9.593 1.00 83.19 117 ARG A CA 1
ATOM 900 C C . ARG A 1 117 ? -7.068 -4.033 9.550 1.00 83.19 117 ARG A C 1
ATOM 902 O O . ARG A 1 117 ? -6.504 -4.111 8.465 1.00 83.19 117 ARG A O 1
ATOM 909 N N . ILE A 1 118 ? -6.426 -3.959 10.713 1.00 81.81 118 ILE A N 1
ATOM 910 C CA . ILE A 1 118 ? -4.966 -3.997 10.826 1.00 81.81 118 ILE A CA 1
ATOM 911 C C . ILE A 1 118 ? -4.448 -5.369 10.388 1.00 81.81 118 ILE A C 1
ATOM 913 O O . ILE A 1 118 ? -3.569 -5.448 9.544 1.00 81.81 118 ILE A O 1
ATOM 917 N N . THR A 1 119 ? -5.041 -6.462 10.874 1.00 83.25 119 THR A N 1
ATOM 918 C CA . THR A 1 119 ? -4.610 -7.815 10.497 1.00 83.25 119 THR A CA 1
ATOM 919 C C . THR A 1 119 ? -4.729 -8.060 8.991 1.00 83.25 119 THR A C 1
ATOM 921 O O . THR A 1 119 ? -3.789 -8.572 8.390 1.00 83.25 119 THR A O 1
ATOM 924 N N . LEU A 1 120 ? -5.846 -7.670 8.364 1.00 84.25 120 LEU A N 1
ATOM 925 C CA . LEU A 1 120 ? -6.030 -7.808 6.914 1.00 84.25 120 LEU A CA 1
ATOM 926 C C . LEU A 1 120 ? -4.998 -7.002 6.127 1.00 84.25 120 LEU A C 1
ATOM 928 O O . LEU A 1 120 ? -4.454 -7.497 5.142 1.00 84.25 120 LEU A O 1
ATOM 932 N N . PHE A 1 121 ? -4.725 -5.773 6.564 1.00 82.94 121 PHE A N 1
ATOM 933 C CA . PHE A 1 121 ? -3.756 -4.910 5.908 1.00 82.94 121 PHE A CA 1
ATOM 934 C C . PHE A 1 121 ? -2.334 -5.469 6.030 1.00 82.94 121 PHE A C 1
ATOM 936 O O . PHE A 1 121 ? -1.639 -5.568 5.024 1.00 82.94 121 PHE A O 1
ATOM 943 N N . ASN A 1 122 ? -1.948 -5.953 7.209 1.00 83.88 122 ASN A N 1
ATOM 944 C CA . ASN A 1 122 ? -0.639 -6.555 7.443 1.00 83.88 122 ASN A CA 1
ATOM 945 C C . ASN A 1 122 ? -0.414 -7.810 6.581 1.00 83.88 122 ASN A C 1
ATOM 947 O O . ASN A 1 122 ? 0.585 -7.919 5.872 1.00 83.88 122 ASN A O 1
ATOM 951 N N . VAL A 1 123 ? -1.392 -8.724 6.557 1.00 85.94 123 VAL A N 1
ATOM 952 C CA . VAL A 1 123 ? -1.348 -9.920 5.698 1.00 85.94 123 VAL A CA 1
ATOM 953 C C . VAL A 1 123 ? -1.190 -9.520 4.230 1.00 85.94 123 VAL A C 1
ATOM 955 O O . VAL A 1 123 ? -0.347 -10.066 3.520 1.00 85.94 123 VAL A O 1
ATOM 958 N N . TYR A 1 124 ? -1.952 -8.524 3.781 1.00 86.00 124 TYR A N 1
ATOM 959 C CA . TYR A 1 124 ? -1.867 -8.008 2.420 1.00 86.00 124 TYR A CA 1
ATOM 960 C C . TYR A 1 124 ? -0.492 -7.397 2.090 1.00 86.00 124 TYR A C 1
ATOM 962 O O . TYR A 1 124 ? 0.054 -7.641 1.008 1.00 86.00 124 TYR A O 1
ATOM 970 N N . LEU A 1 125 ? 0.104 -6.635 3.014 1.00 84.06 125 LEU A N 1
ATOM 971 C CA . LEU A 1 125 ? 1.445 -6.073 2.836 1.00 84.06 125 LEU A CA 1
ATOM 972 C C . LEU A 1 125 ? 2.502 -7.164 2.686 1.00 84.06 125 LEU A C 1
ATOM 974 O O . LEU A 1 125 ? 3.375 -7.027 1.833 1.00 84.06 125 LEU A O 1
ATOM 978 N N . VAL A 1 126 ? 2.406 -8.258 3.447 1.00 85.75 126 VAL A N 1
ATOM 979 C CA . VAL A 1 126 ? 3.327 -9.397 3.321 1.00 85.75 126 VAL A CA 1
ATOM 980 C C . VAL A 1 126 ? 3.249 -10.013 1.921 1.00 85.75 126 VAL A C 1
ATOM 982 O O . VAL A 1 126 ? 4.288 -10.233 1.299 1.00 85.75 126 VAL A O 1
ATOM 985 N N . PHE A 1 127 ? 2.043 -10.222 1.381 1.00 88.19 127 PHE A N 1
ATOM 986 C CA . PHE A 1 127 ? 1.865 -10.720 0.008 1.00 88.19 127 PHE A CA 1
ATOM 987 C C . PHE A 1 127 ? 2.380 -9.744 -1.056 1.00 88.19 127 PHE A C 1
ATOM 989 O O . PHE A 1 127 ? 2.969 -10.151 -2.056 1.00 88.19 127 PHE A O 1
ATOM 996 N N . THR A 1 128 ? 2.182 -8.444 -0.855 1.00 82.25 128 THR A N 1
ATOM 997 C CA . THR A 1 128 ? 2.653 -7.434 -1.814 1.00 82.25 128 THR A CA 1
ATOM 998 C C . THR A 1 128 ? 4.179 -7.293 -1.770 1.00 82.25 128 THR A C 1
ATOM 1000 O O . THR A 1 128 ? 4.829 -7.114 -2.804 1.00 82.25 128 THR A O 1
ATOM 1003 N N . LEU A 1 129 ? 4.776 -7.428 -0.584 1.00 81.88 129 LEU A N 1
ATOM 1004 C CA . LEU A 1 129 ? 6.223 -7.423 -0.398 1.00 81.88 129 LEU A CA 1
ATOM 1005 C C . LEU A 1 129 ? 6.858 -8.675 -1.009 1.00 81.88 129 LEU A C 1
ATOM 1007 O O . LEU A 1 129 ? 7.855 -8.554 -1.717 1.00 81.88 129 LEU A O 1
ATOM 1011 N N . SER A 1 130 ? 6.259 -9.856 -0.826 1.00 85.19 130 SER A N 1
ATOM 1012 C CA . SER A 1 130 ? 6.751 -11.084 -1.459 1.00 85.19 130 SER A CA 1
ATOM 1013 C C . SER A 1 130 ? 6.681 -11.006 -2.988 1.00 85.19 130 SER A C 1
ATOM 1015 O O . SER A 1 130 ? 7.662 -11.333 -3.655 1.00 85.19 130 SER A O 1
ATOM 1017 N N . ALA A 1 131 ? 5.590 -10.476 -3.549 1.00 82.62 131 ALA A N 1
ATOM 1018 C CA . ALA A 1 131 ? 5.468 -10.213 -4.984 1.00 82.62 131 ALA A CA 1
ATOM 1019 C C . ALA A 1 131 ? 6.562 -9.259 -5.494 1.00 82.62 131 ALA A C 1
ATOM 1021 O O . ALA A 1 131 ? 7.194 -9.514 -6.520 1.00 82.62 131 ALA A O 1
ATOM 1022 N N . SER A 1 132 ? 6.840 -8.190 -4.744 1.00 80.56 132 SER A N 1
ATOM 1023 C CA . SER A 1 132 ? 7.897 -7.229 -5.078 1.00 80.56 132 SER A CA 1
ATOM 1024 C C . SER A 1 132 ? 9.296 -7.853 -5.051 1.00 80.56 132 SER A C 1
ATOM 1026 O O . SER A 1 132 ? 10.111 -7.580 -5.932 1.00 80.56 132 SER A O 1
ATOM 1028 N N . VAL A 1 133 ? 9.575 -8.734 -4.086 1.00 83.31 133 VAL A N 1
ATOM 1029 C CA . VAL A 1 133 ? 10.840 -9.484 -4.019 1.00 83.31 133 VAL A CA 1
ATOM 1030 C C . VAL A 1 133 ? 10.986 -10.415 -5.225 1.00 83.31 133 VAL A C 1
ATOM 1032 O O . VAL A 1 133 ? 12.056 -10.470 -5.827 1.00 83.31 133 VAL A O 1
ATOM 1035 N N . VAL A 1 134 ? 9.914 -11.094 -5.645 1.00 83.62 134 VAL A N 1
ATOM 1036 C CA . VAL A 1 134 ? 9.936 -11.963 -6.836 1.00 83.62 134 VAL A CA 1
ATOM 1037 C C . VAL A 1 134 ? 10.221 -11.165 -8.114 1.00 83.62 134 VAL A C 1
ATOM 1039 O O . VAL A 1 134 ? 11.009 -11.617 -8.947 1.00 83.62 134 VAL A O 1
ATOM 1042 N N . PHE A 1 135 ? 9.684 -9.947 -8.235 1.00 78.06 135 PHE A N 1
ATOM 1043 C CA . PHE A 1 135 ? 10.036 -9.040 -9.331 1.00 78.06 135 PHE A CA 1
ATOM 1044 C C . PHE A 1 135 ? 11.518 -8.639 -9.324 1.00 78.06 135 PHE A C 1
ATOM 1046 O O . PHE A 1 135 ? 12.134 -8.565 -10.390 1.00 78.06 135 PHE A O 1
ATOM 1053 N N . LEU A 1 136 ? 12.113 -8.408 -8.147 1.00 76.75 136 LEU A N 1
ATOM 1054 C CA . LEU A 1 136 ? 13.544 -8.096 -8.028 1.00 76.75 136 LEU A CA 1
ATOM 1055 C C . LEU A 1 136 ? 14.434 -9.270 -8.453 1.00 76.75 136 LEU A C 1
ATOM 1057 O O . LEU A 1 136 ? 15.492 -9.048 -9.035 1.00 76.75 136 LEU A O 1
ATOM 1061 N N . LEU A 1 137 ? 13.974 -10.509 -8.258 1.00 85.38 137 LEU A N 1
ATOM 1062 C CA . LEU A 1 137 ? 14.660 -11.718 -8.727 1.00 85.38 137 LEU A CA 1
ATOM 1063 C C . LEU A 1 137 ? 14.595 -11.910 -10.256 1.00 85.38 137 LEU A C 1
ATOM 1065 O O . LEU A 1 137 ? 15.127 -12.889 -10.774 1.00 85.38 137 LEU A O 1
ATOM 1069 N N . GLY A 1 138 ? 13.952 -10.998 -10.994 1.00 78.50 138 GLY A N 1
ATOM 1070 C CA . GLY A 1 138 ? 13.914 -11.008 -12.458 1.00 78.50 138 GLY A CA 1
ATOM 1071 C C . GLY A 1 138 ? 12.925 -12.004 -13.069 1.00 78.50 138 GLY A C 1
ATOM 1072 O O . GLY A 1 138 ? 12.884 -12.142 -14.292 1.00 78.50 138 GLY A O 1
ATOM 1073 N N . LYS A 1 139 ? 12.102 -12.676 -12.253 1.00 77.19 139 LYS A N 1
ATOM 1074 C CA . LYS A 1 139 ? 11.032 -13.558 -12.734 1.00 77.19 139 LYS A CA 1
ATOM 1075 C C . LYS A 1 139 ? 9.773 -12.735 -12.990 1.00 77.19 139 LYS A C 1
ATOM 1077 O O . LYS A 1 139 ? 9.140 -12.241 -12.061 1.00 77.19 139 LYS A O 1
ATOM 1082 N N . ILE A 1 140 ? 9.431 -12.560 -14.264 1.00 71.50 140 ILE A N 1
ATOM 1083 C CA . ILE A 1 140 ? 8.206 -11.866 -14.672 1.00 71.50 140 ILE A CA 1
ATOM 1084 C C . ILE A 1 140 ? 7.055 -12.862 -14.556 1.00 71.50 140 ILE A C 1
ATOM 1086 O O . ILE A 1 140 ? 6.805 -13.652 -15.461 1.00 71.50 140 ILE A O 1
ATOM 1090 N N . GLU A 1 141 ? 6.379 -12.831 -13.417 1.00 79.75 141 GLU A N 1
ATOM 1091 C CA . GLU A 1 141 ? 5.268 -13.720 -13.104 1.00 79.75 141 GLU A CA 1
ATOM 1092 C C . GLU A 1 141 ? 3.939 -12.950 -13.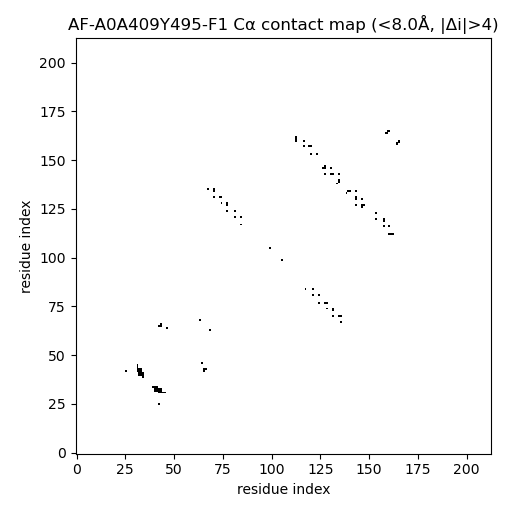147 1.00 79.75 141 GLU A C 1
ATOM 1094 O O . GLU A 1 141 ? 3.797 -11.884 -12.543 1.00 79.75 141 GLU A O 1
ATOM 1099 N N . ALA A 1 142 ? 2.938 -13.493 -13.845 1.00 79.62 142 ALA A N 1
ATOM 1100 C CA . ALA A 1 142 ? 1.647 -12.828 -14.043 1.00 79.62 142 ALA A CA 1
ATOM 1101 C C . ALA A 1 142 ? 0.884 -12.568 -12.727 1.00 79.62 142 ALA A C 1
ATOM 1103 O O . ALA A 1 142 ? 0.189 -11.559 -12.600 1.00 79.62 142 ALA A O 1
ATOM 1104 N N . TRP A 1 143 ? 1.038 -13.441 -11.726 1.00 80.81 143 TRP A N 1
ATOM 1105 C CA . TRP A 1 143 ? 0.319 -13.334 -10.451 1.00 80.81 143 TRP A CA 1
ATOM 1106 C C . TRP A 1 143 ? 0.689 -12.075 -9.657 1.00 80.81 143 TRP A C 1
ATOM 1108 O O . TRP A 1 143 ? -0.160 -11.505 -8.971 1.00 80.81 143 TRP A O 1
ATOM 1118 N N . ALA A 1 144 ? 1.924 -11.588 -9.783 1.00 78.56 144 ALA A N 1
ATOM 1119 C CA . ALA A 1 144 ? 2.378 -10.408 -9.060 1.00 78.56 144 ALA A CA 1
ATOM 1120 C C . ALA A 1 144 ? 1.658 -9.133 -9.549 1.00 78.56 144 ALA A C 1
ATOM 1122 O O . ALA A 1 144 ? 1.293 -8.272 -8.745 1.00 78.56 144 ALA A O 1
ATOM 1123 N N . TYR A 1 145 ? 1.331 -9.063 -10.846 1.00 74.56 145 TYR A N 1
ATOM 1124 C CA . TYR A 1 145 ? 0.473 -8.008 -11.396 1.00 74.56 145 TYR A CA 1
ATOM 1125 C C . TYR A 1 145 ? -0.972 -8.105 -10.894 1.00 74.56 145 TYR A C 1
ATOM 1127 O O . TYR A 1 145 ? -1.599 -7.078 -10.637 1.00 74.56 145 TYR A O 1
ATOM 1135 N N . MET A 1 146 ? -1.500 -9.319 -10.699 1.00 81.88 146 MET A N 1
ATOM 1136 C CA . MET A 1 146 ? -2.851 -9.509 -10.154 1.00 81.88 146 MET A CA 1
ATOM 1137 C C . MET A 1 146 ? -2.956 -9.008 -8.712 1.00 81.88 146 MET A C 1
ATOM 1139 O O . MET A 1 146 ? -3.935 -8.348 -8.363 1.00 81.88 146 MET A O 1
ATOM 1143 N N . ILE A 1 147 ? -1.931 -9.249 -7.888 1.00 83.38 147 ILE A N 1
ATOM 1144 C CA . ILE A 1 147 ? -1.876 -8.709 -6.522 1.00 83.38 147 ILE A CA 1
ATOM 1145 C C . ILE A 1 147 ? -1.869 -7.184 -6.565 1.00 83.38 147 ILE A C 1
ATOM 1147 O O . ILE A 1 147 ? -2.665 -6.550 -5.875 1.00 83.38 147 ILE A O 1
ATOM 1151 N N . GLN A 1 148 ? -1.052 -6.582 -7.427 1.00 75.12 148 GLN A N 1
ATOM 1152 C CA . GLN A 1 148 ? -1.002 -5.128 -7.550 1.00 75.12 148 GLN A CA 1
ATOM 1153 C C . GLN A 1 148 ? -2.340 -4.532 -8.034 1.00 75.12 148 GLN A C 1
ATOM 1155 O O . GLN A 1 148 ? -2.757 -3.480 -7.551 1.00 75.12 148 GLN A O 1
ATOM 1160 N N . ALA A 1 149 ? -3.063 -5.227 -8.916 1.00 79.62 149 ALA A N 1
ATOM 1161 C CA . ALA A 1 149 ? -4.409 -4.839 -9.343 1.00 79.62 149 ALA A CA 1
ATOM 1162 C C . ALA A 1 149 ? -5.473 -5.003 -8.239 1.00 79.62 149 ALA A C 1
ATOM 1164 O O . ALA A 1 149 ? -6.515 -4.353 -8.294 1.00 79.62 149 ALA A O 1
ATOM 1165 N N . SER A 1 150 ? -5.218 -5.829 -7.220 1.00 84.44 150 SER A N 1
ATOM 1166 C CA . SER A 1 150 ? -6.132 -6.048 -6.093 1.00 84.44 150 SER A CA 1
ATOM 1167 C C . SER A 1 150 ? -6.029 -4.989 -4.985 1.00 84.44 150 SER A C 1
ATOM 1169 O O . SER A 1 150 ? -6.907 -4.936 -4.124 1.00 84.44 150 SER A O 1
ATOM 1171 N N . VAL A 1 151 ? -5.029 -4.094 -5.028 1.00 78.81 151 VAL A N 1
ATOM 1172 C CA . VAL A 1 151 ? -4.849 -3.006 -4.040 1.00 78.81 151 VAL A CA 1
ATOM 1173 C C . VAL A 1 151 ? -6.140 -2.200 -3.808 1.00 78.81 151 VAL A C 1
ATOM 1175 O O . VAL A 1 151 ? -6.507 -2.006 -2.645 1.00 78.81 151 VAL A 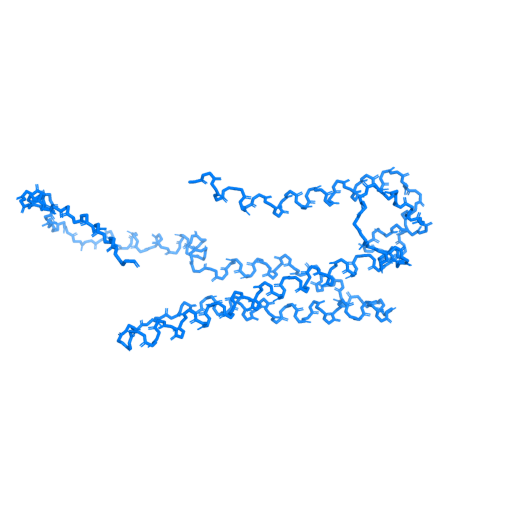O 1
ATOM 1178 N N . PRO A 1 152 ? -6.880 -1.748 -4.845 1.00 76.25 152 PRO A N 1
ATOM 1179 C CA . PRO A 1 152 ? -8.112 -0.984 -4.646 1.00 76.25 152 PRO A CA 1
ATOM 1180 C C . PRO A 1 152 ? -9.214 -1.819 -3.992 1.00 76.25 152 PRO A C 1
ATOM 1182 O O . PRO A 1 152 ? -9.991 -1.292 -3.200 1.00 76.25 152 PRO A O 1
ATOM 1185 N N . LEU A 1 153 ? -9.260 -3.123 -4.282 1.00 77.25 153 LEU A N 1
ATOM 1186 C 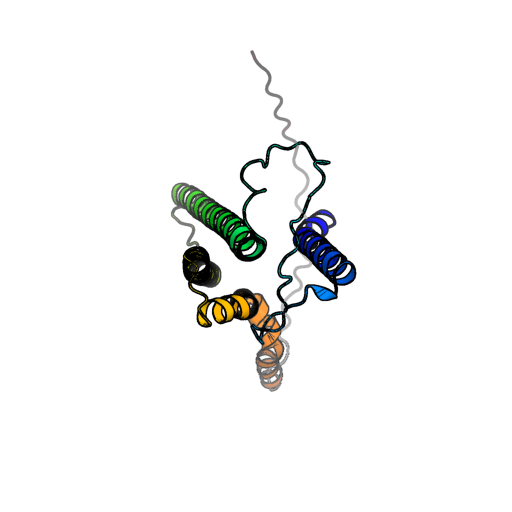CA . LEU A 1 153 ? -10.213 -4.050 -3.677 1.00 77.25 153 LEU A CA 1
ATOM 1187 C C . LEU A 1 153 ? -9.902 -4.257 -2.190 1.00 77.25 153 LEU A C 1
ATOM 1189 O O . LEU A 1 153 ? -10.807 -4.213 -1.361 1.00 77.25 153 LEU A O 1
ATOM 1193 N N . ALA A 1 154 ? -8.626 -4.424 -1.837 1.00 80.44 154 ALA A N 1
ATOM 1194 C CA . ALA A 1 154 ? -8.186 -4.526 -0.450 1.00 80.44 154 ALA A CA 1
ATOM 1195 C C . ALA A 1 154 ? -8.480 -3.230 0.322 1.00 80.44 154 ALA A C 1
ATOM 1197 O O . ALA A 1 154 ? -9.029 -3.273 1.423 1.00 80.44 154 ALA A O 1
ATOM 1198 N N . ALA A 1 155 ? -8.196 -2.071 -0.281 1.00 80.62 155 ALA A N 1
ATOM 1199 C CA . ALA A 1 155 ? -8.553 -0.774 0.282 1.00 80.62 155 ALA A CA 1
ATOM 1200 C C . ALA A 1 155 ? -10.070 -0.658 0.486 1.00 80.62 155 ALA A C 1
ATOM 1202 O O . ALA A 1 155 ? -10.519 -0.287 1.571 1.00 80.62 155 ALA A O 1
ATOM 1203 N N . PHE A 1 156 ? -10.864 -1.040 -0.516 1.00 79.62 156 PHE A N 1
ATOM 1204 C CA . PHE A 1 156 ? -12.317 -1.078 -0.413 1.00 79.62 156 PHE A CA 1
ATOM 1205 C C . PHE A 1 156 ? -12.773 -1.984 0.731 1.00 79.62 156 PHE A C 1
ATOM 1207 O O . PHE A 1 156 ? -13.547 -1.532 1.565 1.00 79.62 156 PHE A O 1
ATOM 1214 N N . ALA A 1 157 ? -12.252 -3.207 0.851 1.00 78.56 157 ALA A N 1
ATOM 1215 C CA . ALA A 1 157 ? -12.593 -4.130 1.935 1.00 78.56 157 ALA A CA 1
ATOM 1216 C C . ALA A 1 157 ? -12.266 -3.546 3.320 1.00 78.56 157 ALA A C 1
ATOM 1218 O O . ALA A 1 157 ? -13.058 -3.655 4.260 1.00 78.56 157 ALA A O 1
ATOM 1219 N N . VAL A 1 158 ? -11.126 -2.864 3.431 1.00 78.94 158 VAL A N 1
ATOM 1220 C CA . VAL A 1 158 ? -10.661 -2.178 4.640 1.00 78.94 158 VAL A CA 1
ATOM 1221 C C . VAL A 1 158 ? -11.563 -0.997 5.027 1.00 78.94 158 VAL A C 1
ATOM 1223 O O . VAL A 1 158 ? -11.846 -0.790 6.210 1.00 78.94 158 VAL A O 1
ATOM 1226 N N . PHE A 1 159 ? -12.022 -0.202 4.060 1.00 78.31 159 PHE A N 1
ATOM 1227 C CA . PHE A 1 159 ? -12.933 0.914 4.329 1.00 78.31 159 PHE A CA 1
ATOM 1228 C C . PHE A 1 159 ? -14.374 0.445 4.545 1.00 78.31 159 PHE A C 1
ATOM 1230 O O . PHE A 1 159 ? -15.064 0.967 5.422 1.00 78.31 159 PHE A O 1
ATOM 1237 N N . ALA A 1 160 ? -14.801 -0.583 3.816 1.00 77.31 160 ALA A N 1
ATOM 1238 C CA . ALA A 1 160 ? -16.126 -1.172 3.916 1.00 77.31 160 ALA A CA 1
ATOM 1239 C C . ALA A 1 160 ? -16.350 -1.876 5.258 1.00 77.31 160 ALA A C 1
ATOM 1241 O O . ALA A 1 160 ? -17.476 -1.913 5.727 1.00 77.31 160 ALA A O 1
ATOM 1242 N N . THR A 1 161 ? -15.310 -2.382 5.929 1.00 75.56 161 THR A N 1
ATOM 1243 C CA . THR A 1 161 ? -15.448 -3.039 7.246 1.00 75.56 161 THR A CA 1
ATOM 1244 C C . THR A 1 161 ? -15.683 -2.072 8.412 1.00 75.56 161 THR A C 1
ATOM 1246 O O . THR A 1 161 ? -15.929 -2.506 9.541 1.00 75.56 161 THR A O 1
ATOM 1249 N N . GLN A 1 162 ? -15.663 -0.754 8.188 1.00 80.06 162 GLN A N 1
ATOM 1250 C CA . GLN A 1 162 ? -16.004 0.201 9.240 1.00 80.06 162 GLN A CA 1
ATOM 1251 C C . GLN A 1 162 ? -17.500 0.125 9.561 1.00 80.06 162 GLN A C 1
ATOM 1253 O O . GLN A 1 162 ? -18.337 0.435 8.719 1.00 80.06 162 GLN A O 1
ATOM 1258 N N . LYS A 1 163 ? -17.848 -0.203 10.813 1.00 76.38 163 LYS A N 1
ATOM 1259 C CA . LYS A 1 163 ? -19.245 -0.296 11.286 1.00 76.38 163 LYS A CA 1
ATOM 1260 C C . LYS A 1 163 ? -20.085 0.931 10.910 1.00 76.38 163 LYS A C 1
ATOM 1262 O O . LYS A 1 163 ? -21.248 0.783 10.560 1.00 76.38 163 LYS A O 1
ATOM 1267 N N . ASN A 1 164 ? -19.491 2.123 10.953 1.00 73.56 164 ASN A N 1
ATOM 1268 C CA . ASN A 1 164 ? -20.164 3.364 10.572 1.00 73.56 164 ASN A CA 1
ATOM 1269 C C . ASN A 1 164 ? -20.470 3.413 9.070 1.00 73.56 164 ASN A C 1
ATOM 1271 O O . ASN A 1 164 ? -21.573 3.782 8.697 1.00 73.56 164 ASN A O 1
ATOM 1275 N N . VAL A 1 165 ? -19.534 2.976 8.224 1.00 78.88 165 VAL A N 1
ATOM 1276 C CA . VAL A 1 165 ? -19.721 2.915 6.767 1.00 78.88 165 VAL A CA 1
ATOM 1277 C C . VAL A 1 165 ? -20.770 1.869 6.409 1.00 78.88 165 VAL A C 1
ATOM 1279 O O . VAL A 1 165 ? -21.698 2.185 5.671 1.00 78.88 165 VAL A O 1
ATOM 1282 N N . VAL A 1 166 ? -20.690 0.669 6.995 1.00 79.62 166 VAL A N 1
ATOM 1283 C CA . VAL A 1 166 ? -21.698 -0.389 6.811 1.00 79.62 166 VAL A CA 1
ATOM 1284 C C . VAL A 1 166 ? -23.079 0.096 7.234 1.00 79.62 166 VAL A C 1
ATOM 1286 O O . VAL A 1 166 ? -24.048 -0.143 6.525 1.00 79.62 166 VAL A O 1
ATOM 1289 N N . ARG A 1 167 ? -23.188 0.805 8.364 1.00 74.81 167 ARG A N 1
ATOM 1290 C CA . ARG A 1 167 ? -24.470 1.321 8.856 1.00 74.81 167 ARG A CA 1
ATOM 1291 C C . ARG A 1 167 ? -25.039 2.415 7.954 1.00 74.81 167 ARG A C 1
ATOM 1293 O O . ARG A 1 167 ? -26.242 2.422 7.727 1.00 74.81 167 ARG A O 1
ATOM 1300 N N . THR A 1 168 ? -24.192 3.293 7.416 1.00 81.00 168 THR A N 1
ATOM 1301 C CA . THR A 1 168 ? -24.606 4.300 6.430 1.00 81.00 168 THR A CA 1
ATOM 1302 C C . THR A 1 168 ? -25.026 3.655 5.113 1.00 81.00 168 THR A C 1
ATOM 1304 O O . THR A 1 168 ? -26.000 4.091 4.519 1.00 81.00 168 THR A O 1
ATOM 1307 N N . TRP A 1 169 ? -24.340 2.603 4.663 1.00 81.00 169 TRP A N 1
ATOM 1308 C CA . TRP A 1 169 ? -24.694 1.875 3.440 1.00 81.00 169 TRP A CA 1
ATOM 1309 C C . TRP A 1 169 ? -25.949 1.009 3.597 1.00 81.00 169 TRP A C 1
ATOM 1311 O O . TRP A 1 169 ? -26.766 0.933 2.685 1.00 81.00 169 TRP A O 1
ATOM 1321 N N . LEU A 1 170 ? -26.154 0.405 4.768 1.00 81.69 170 LEU A N 1
ATOM 1322 C CA . LEU A 1 170 ? -27.352 -0.364 5.116 1.00 81.69 170 LEU A CA 1
ATOM 1323 C C . LEU A 1 170 ? -28.483 0.520 5.666 1.00 81.69 170 LEU A C 1
ATOM 1325 O O . LEU A 1 170 ? -29.324 0.038 6.428 1.00 81.69 170 LEU A O 1
ATOM 1329 N N . PHE A 1 171 ? -28.553 1.797 5.271 1.00 76.19 171 PHE A N 1
ATOM 1330 C CA . PHE A 1 171 ? -29.631 2.706 5.688 1.00 76.19 171 PHE A CA 1
ATOM 1331 C C . PHE A 1 171 ? -31.029 2.141 5.378 1.00 76.19 171 PHE A C 1
ATOM 1333 O O . PHE A 1 171 ? -31.994 2.419 6.086 1.00 76.19 171 PHE A O 1
ATOM 1340 N N . TRP A 1 172 ? -31.127 1.281 4.361 1.00 70.19 172 TRP A N 1
ATOM 1341 C CA . TRP A 1 172 ? -32.373 0.651 3.938 1.00 70.19 172 TRP A CA 1
ATOM 1342 C C . TRP A 1 172 ? -32.892 -0.440 4.889 1.00 70.19 172 TRP A C 1
ATOM 1344 O O . TRP A 1 172 ? -34.090 -0.713 4.916 1.00 70.19 172 TRP A O 1
ATOM 1354 N N . VAL A 1 173 ? -32.028 -1.037 5.718 1.00 69.88 173 VAL A N 1
ATOM 1355 C CA . VAL A 1 173 ? -32.437 -2.074 6.684 1.00 69.88 173 VAL A CA 1
ATOM 1356 C C . VAL A 1 173 ? -33.167 -1.457 7.883 1.00 69.88 173 VAL A C 1
ATOM 1358 O O . VAL A 1 173 ? -34.124 -2.042 8.381 1.00 69.88 173 VAL A O 1
ATOM 1361 N N . GLY A 1 174 ? -32.790 -0.243 8.299 1.00 60.09 174 GLY A N 1
ATOM 1362 C CA . GLY A 1 174 ? -33.434 0.458 9.420 1.00 60.09 174 GLY A CA 1
ATOM 1363 C C . GLY A 1 174 ? -34.826 1.022 9.105 1.00 60.09 174 GLY A C 1
ATOM 1364 O O . GLY A 1 174 ? -35.633 1.209 10.011 1.00 60.09 174 GLY A O 1
ATOM 1365 N N . ALA A 1 175 ? -35.149 1.249 7.829 1.00 61.91 1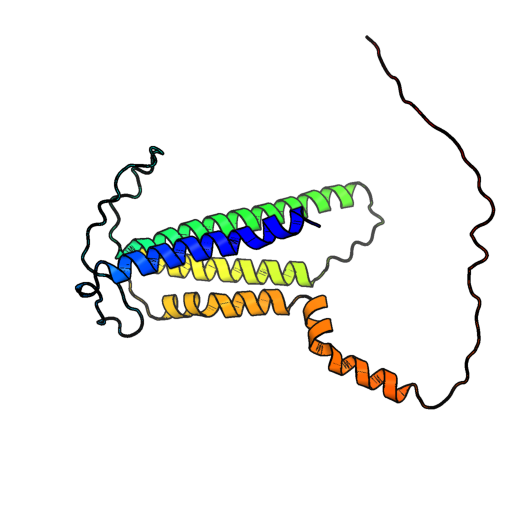75 ALA A N 1
ATOM 1366 C CA . ALA A 1 175 ? -36.443 1.810 7.430 1.00 61.91 175 ALA A CA 1
ATOM 1367 C C . ALA A 1 175 ? -37.625 0.845 7.656 1.00 61.91 175 ALA A C 1
ATOM 1369 O O . ALA A 1 175 ? -38.769 1.287 7.784 1.00 61.91 175 ALA A O 1
ATOM 1370 N N . LYS A 1 176 ? -37.368 -0.469 7.746 1.00 59.47 176 LYS A N 1
ATOM 1371 C CA . LYS A 1 176 ? -38.426 -1.469 7.953 1.00 59.47 176 LYS A CA 1
ATOM 1372 C C . LYS A 1 176 ? -38.989 -1.480 9.376 1.00 59.47 176 LYS A C 1
ATOM 1374 O O . LYS A 1 176 ? -40.169 -1.777 9.535 1.00 59.47 176 LYS A O 1
ATOM 1379 N N . GLU A 1 177 ? -38.212 -1.096 10.389 1.00 59.44 177 GLU A N 1
ATOM 1380 C CA . GLU A 1 177 ? -38.705 -1.085 11.776 1.00 59.44 177 GLU A CA 1
ATOM 1381 C C . GLU A 1 177 ? -39.557 0.151 12.094 1.00 59.44 177 GLU A C 1
ATOM 1383 O O . GLU A 1 177 ? -40.556 0.047 12.807 1.00 59.44 177 GLU A O 1
ATOM 1388 N N . ALA A 1 178 ? -39.259 1.299 11.476 1.00 57.66 178 ALA A N 1
ATOM 1389 C CA . ALA A 1 178 ? -40.071 2.507 11.631 1.00 57.66 178 ALA A CA 1
ATOM 1390 C C . ALA A 1 178 ? -41.489 2.355 11.043 1.00 57.66 178 ALA A C 1
ATOM 1392 O O . ALA A 1 178 ? -42.431 2.954 11.554 1.00 57.66 178 ALA A O 1
ATOM 1393 N N . SER A 1 179 ? -41.665 1.520 10.010 1.00 57.53 179 SER A N 1
ATOM 1394 C CA . SER A 1 179 ? -42.991 1.248 9.428 1.00 57.53 179 SER A CA 1
ATOM 1395 C C . SER A 1 179 ? -43.806 0.203 10.200 1.00 57.53 179 SER A C 1
ATOM 1397 O O . SER A 1 179 ? -45.028 0.179 10.068 1.00 57.53 179 SER A O 1
ATOM 1399 N N . TYR A 1 180 ? -43.174 -0.643 11.023 1.00 56.69 180 TYR A N 1
ATOM 1400 C CA . TYR A 1 180 ? -43.885 -1.642 11.835 1.00 56.69 180 TYR A CA 1
ATOM 1401 C C . TYR A 1 180 ? -44.293 -1.108 13.221 1.00 56.69 180 TYR A C 1
ATOM 1403 O O . TYR A 1 180 ? -45.302 -1.545 13.767 1.00 56.69 180 TYR A O 1
ATOM 1411 N N . SER A 1 181 ? -43.605 -0.082 13.738 1.00 57.22 181 SER A N 1
ATOM 1412 C CA . SER A 1 181 ? -43.997 0.654 14.958 1.00 57.22 181 SER A CA 1
ATOM 1413 C C . SER A 1 181 ? -45.092 1.717 14.714 1.00 57.22 181 SER A C 1
ATOM 1415 O O . SER A 1 181 ? -45.288 2.637 15.502 1.00 57.22 181 SER A O 1
ATOM 1417 N N . GLY A 1 182 ? -45.813 1.620 13.591 1.00 57.66 182 GLY A N 1
ATOM 1418 C CA . GLY A 1 182 ? -46.937 2.493 13.235 1.00 57.66 182 GLY A CA 1
ATOM 1419 C C . GLY A 1 182 ? -48.313 1.943 13.620 1.00 57.66 182 GLY A C 1
ATOM 1420 O O . GLY A 1 182 ? -49.325 2.552 13.281 1.00 57.66 182 GLY A O 1
ATOM 1421 N N . ARG A 1 183 ? -48.395 0.792 14.302 1.00 57.00 183 ARG A N 1
ATOM 1422 C CA . ARG A 1 183 ? -49.677 0.188 14.693 1.00 57.00 183 ARG A CA 1
ATOM 1423 C C . ARG A 1 183 ? -49.759 -0.046 16.204 1.00 57.00 183 ARG A C 1
ATOM 1425 O O . ARG A 1 183 ? -49.761 -1.175 16.668 1.00 57.00 183 ARG A O 1
ATOM 1432 N N . GLY A 1 184 ? -49.890 1.063 16.936 1.00 64.00 184 GLY A N 1
ATOM 1433 C CA . GLY A 1 184 ? -50.622 1.105 18.204 1.00 64.00 184 GLY A CA 1
ATOM 1434 C C . GLY A 1 184 ? -49.793 1.186 19.484 1.00 64.00 184 GLY A C 1
ATOM 1435 O O . GLY A 1 184 ? -49.629 0.182 20.155 1.00 64.00 184 GLY A O 1
ATOM 1436 N N . THR A 1 185 ? -49.421 2.405 19.883 1.00 59.31 185 THR A N 1
ATOM 1437 C CA . THR A 1 185 ? -49.766 2.949 21.214 1.00 59.31 185 THR A CA 1
ATOM 1438 C C . THR A 1 185 ? -49.627 4.482 21.196 1.00 59.31 185 THR A C 1
ATOM 1440 O O . THR A 1 185 ? -48.663 4.986 20.619 1.00 59.31 185 THR A O 1
ATOM 1443 N N . PRO A 1 186 ? -50.586 5.235 21.768 1.00 60.62 186 PRO A N 1
ATOM 1444 C CA . PRO A 1 186 ? -50.575 6.701 21.816 1.00 60.62 186 PRO A CA 1
ATOM 1445 C C . PRO A 1 186 ? -49.436 7.266 22.692 1.00 60.62 186 PRO A C 1
ATOM 1447 O O . PRO A 1 186 ? -48.830 6.530 23.473 1.00 60.62 186 PRO A O 1
ATOM 1450 N N . PRO A 1 187 ? -49.132 8.575 22.575 1.00 56.47 187 PRO A N 1
ATOM 1451 C CA . PRO A 1 187 ? -47.944 9.182 23.162 1.00 56.47 187 PRO A CA 1
ATOM 1452 C C . PRO A 1 187 ? -48.084 9.328 24.679 1.00 56.47 187 PRO A C 1
ATOM 1454 O O . PRO A 1 187 ? -48.903 10.111 25.160 1.00 56.47 187 PRO A O 1
ATOM 1457 N N . PHE A 1 188 ? -47.227 8.645 25.441 1.00 55.97 188 PHE A N 1
ATOM 1458 C CA . PHE A 1 188 ? -46.962 9.050 26.818 1.00 55.97 188 PHE A CA 1
ATOM 1459 C C . PHE A 1 188 ? -45.861 10.111 26.816 1.00 55.97 188 PHE A C 1
ATOM 1461 O O . PHE A 1 188 ? -44.670 9.843 26.685 1.00 55.97 188 PHE A O 1
ATOM 1468 N N . ARG A 1 189 ? -46.325 11.353 26.907 1.00 61.03 189 ARG A N 1
ATOM 1469 C CA . ARG A 1 189 ? -45.581 12.562 27.247 1.00 61.03 189 ARG A CA 1
ATOM 1470 C C . ARG A 1 189 ? -44.712 12.313 28.491 1.00 61.03 189 ARG A C 1
ATOM 1472 O O . ARG A 1 189 ? -45.262 12.128 29.572 1.00 61.03 189 ARG A O 1
ATOM 1479 N N . GLN A 1 190 ? -43.385 12.375 28.369 1.00 51.53 190 GLN A N 1
ATOM 1480 C CA . GLN A 1 190 ? -42.492 12.569 29.518 1.00 51.53 190 GLN A CA 1
ATOM 1481 C C . GLN A 1 190 ? -41.476 13.682 29.235 1.00 51.53 190 GLN A C 1
ATOM 1483 O O . GLN A 1 190 ? -40.553 13.534 28.443 1.00 51.53 190 GLN A O 1
ATOM 1488 N N . ALA A 1 191 ? -41.782 14.810 29.880 1.00 49.12 191 ALA A N 1
ATOM 1489 C CA . ALA A 1 191 ? -40.929 15.866 30.413 1.00 49.12 191 ALA A CA 1
ATOM 1490 C C . ALA A 1 191 ? -39.643 16.242 29.655 1.00 49.12 191 ALA A C 1
ATOM 1492 O O . ALA A 1 191 ? -38.585 15.635 29.796 1.00 49.12 191 ALA A O 1
ATOM 1493 N N . THR A 1 192 ? -39.749 17.373 28.965 1.00 50.28 192 THR A N 1
ATOM 1494 C CA . THR A 1 192 ? -38.750 18.444 28.933 1.00 50.28 192 THR A CA 1
ATOM 1495 C C . THR A 1 192 ? -37.979 18.568 30.254 1.00 50.28 192 THR A C 1
ATOM 1497 O O . THR A 1 192 ? -38.519 19.025 31.255 1.00 50.28 192 THR A O 1
ATOM 1500 N N . THR A 1 193 ? -36.690 18.234 30.246 1.00 53.72 193 THR A N 1
ATOM 1501 C CA . THR A 1 193 ? -35.701 18.763 31.198 1.00 53.72 193 THR A CA 1
ATOM 1502 C C . THR A 1 193 ? -35.187 20.110 30.685 1.00 53.72 193 THR A C 1
ATOM 1504 O O . THR A 1 193 ? -34.017 20.242 30.336 1.00 53.72 193 THR A O 1
ATOM 1507 N N . GLU A 1 194 ? -36.081 21.098 30.592 1.00 51.53 194 GLU A N 1
ATOM 1508 C CA . GLU A 1 194 ? -35.700 22.521 30.525 1.00 51.53 194 GLU A CA 1
ATOM 1509 C C . GLU A 1 194 ? -35.525 23.136 31.929 1.00 51.53 194 GLU A C 1
ATOM 1511 O O . GLU A 1 194 ? -35.079 24.270 32.045 1.00 51.53 194 GLU A O 1
ATOM 1516 N N . ASP A 1 195 ? -35.733 22.363 33.001 1.00 47.44 195 ASP A N 1
ATOM 1517 C CA . ASP A 1 195 ? -35.645 22.856 34.385 1.00 47.44 195 ASP A CA 1
ATOM 1518 C C . ASP A 1 195 ? -34.299 22.590 35.094 1.00 47.44 195 ASP A C 1
ATOM 1520 O O . ASP A 1 195 ? -34.195 22.784 36.302 1.00 47.44 195 ASP A O 1
ATOM 1524 N N . LEU A 1 196 ? -33.234 22.179 34.388 1.00 52.88 196 LEU A N 1
ATOM 1525 C CA . LEU A 1 196 ? -31.888 22.049 34.988 1.00 52.88 196 LEU A CA 1
ATOM 1526 C C . LEU A 1 196 ? -30.897 23.117 34.506 1.00 52.88 196 LEU A C 1
ATOM 1528 O O . LEU A 1 196 ? -29.713 22.859 34.314 1.00 52.88 196 LEU A O 1
ATOM 1532 N N . ASN A 1 197 ? -31.395 24.339 34.336 1.00 51.44 197 ASN A N 1
ATOM 1533 C CA . ASN A 1 197 ? -30.588 25.542 34.155 1.00 51.44 197 ASN A CA 1
ATOM 1534 C C . ASN A 1 197 ? -31.046 26.636 35.129 1.00 51.44 197 ASN A C 1
ATOM 1536 O O . ASN A 1 197 ? -31.465 27.695 34.692 1.00 51.44 197 ASN A O 1
ATOM 1540 N N . LEU A 1 198 ? -30.995 26.411 36.447 1.00 53.66 198 LEU A N 1
ATOM 1541 C CA . LEU A 1 198 ? -31.077 27.515 37.417 1.00 53.66 198 LEU A CA 1
ATOM 1542 C C . LEU A 1 198 ? -30.678 27.068 38.828 1.00 53.66 198 LEU A C 1
ATOM 1544 O O . LEU A 1 198 ? -31.537 26.817 39.657 1.00 53.66 198 LEU A O 1
ATOM 1548 N N . SER A 1 199 ? -29.363 26.970 39.069 1.00 51.19 199 SER A N 1
ATOM 1549 C CA . SER A 1 199 ? -28.677 27.354 40.322 1.00 51.19 199 SER A CA 1
ATOM 1550 C C . SER A 1 199 ? -27.398 26.536 40.547 1.00 51.19 199 SER A C 1
ATOM 1552 O O . SER A 1 199 ? -27.378 25.603 41.347 1.00 51.19 199 SER A O 1
ATOM 1554 N N . LEU A 1 200 ? -26.286 26.922 39.920 1.00 43.41 200 LEU A N 1
ATOM 1555 C CA . LEU A 1 200 ? -25.040 26.938 40.685 1.00 43.41 200 LEU A CA 1
ATOM 1556 C C . LEU A 1 200 ? -24.088 28.020 40.151 1.00 43.41 200 LEU A C 1
ATOM 1558 O O . LEU A 1 200 ? -23.657 27.950 38.999 1.00 43.41 200 LEU A O 1
ATOM 1562 N N . PRO A 1 201 ? -23.822 29.057 40.963 1.00 54.28 201 PRO A N 1
ATOM 1563 C CA . PRO A 1 201 ? -22.949 30.162 40.618 1.00 54.28 201 PRO A CA 1
ATOM 1564 C C . PRO A 1 201 ? -21.474 29.755 40.740 1.00 54.28 201 PRO A C 1
ATOM 1566 O O . PRO A 1 201 ? -21.084 29.008 41.631 1.00 54.28 201 PRO A O 1
ATOM 1569 N N . THR A 1 202 ? -20.671 30.288 39.825 1.00 53.03 202 THR A N 1
ATOM 1570 C CA . THR A 1 202 ? -19.390 30.958 40.096 1.00 53.03 202 THR A CA 1
ATOM 1571 C C . THR A 1 202 ? -18.586 30.484 41.324 1.00 53.03 202 THR A C 1
ATOM 1573 O O . THR A 1 202 ? -18.832 30.931 42.439 1.00 53.03 202 THR A O 1
ATOM 1576 N N . LEU A 1 203 ? -17.529 29.694 41.104 1.00 45.41 203 LEU A N 1
ATOM 1577 C CA . LEU A 1 203 ? -16.361 29.611 42.000 1.00 45.41 203 LEU A CA 1
ATOM 1578 C C . LEU A 1 203 ? -15.115 29.289 41.154 1.00 45.41 203 LEU A C 1
ATOM 1580 O O . LEU A 1 203 ? -15.007 28.222 40.560 1.00 45.41 203 LEU A O 1
ATOM 1584 N N . SER A 1 204 ? -14.336 30.336 40.848 1.00 43.19 204 SER A N 1
ATOM 1585 C CA . SER A 1 204 ? -12.974 30.602 41.366 1.00 43.19 204 SER A CA 1
ATOM 1586 C C . SER A 1 204 ? -11.898 29.714 40.726 1.00 43.19 204 SER A C 1
ATOM 1588 O O . SER A 1 204 ? -11.817 28.521 40.990 1.00 43.19 204 SER A O 1
ATOM 1590 N N . ILE A 1 205 ? -11.114 30.233 39.776 1.00 50.16 205 ILE A N 1
ATOM 1591 C CA . ILE A 1 205 ? -9.805 30.866 40.044 1.00 50.16 205 ILE A CA 1
ATOM 1592 C C . ILE A 1 205 ? -8.987 30.046 41.050 1.00 50.16 205 ILE A C 1
ATOM 1594 O O . ILE A 1 205 ? -9.142 30.215 42.255 1.00 50.16 205 ILE A O 1
ATOM 1598 N N . ILE A 1 206 ? -8.068 29.223 40.538 1.00 51.78 206 ILE A N 1
ATOM 1599 C CA . ILE A 1 206 ? -6.815 28.914 41.231 1.00 51.78 206 ILE A CA 1
ATOM 1600 C C . ILE A 1 206 ? -5.685 29.134 40.225 1.00 51.78 206 ILE A C 1
ATOM 1602 O O . ILE A 1 206 ? -5.372 28.289 39.388 1.00 51.78 206 ILE A O 1
ATOM 1606 N N . THR A 1 207 ? -5.114 30.330 40.300 1.00 50.09 207 THR A N 1
ATOM 1607 C CA . THR A 1 207 ? -3.741 30.644 39.916 1.00 50.09 207 THR A CA 1
ATOM 1608 C C . THR A 1 207 ? -2.828 29.785 40.792 1.00 50.09 207 THR A C 1
ATOM 1610 O O . THR A 1 207 ? -2.857 29.929 42.012 1.00 50.09 207 THR A O 1
ATOM 1613 N N . ILE A 1 208 ? -2.037 28.886 40.206 1.00 58.09 208 ILE A N 1
ATOM 1614 C CA . ILE A 1 208 ? -0.855 28.348 40.890 1.00 58.09 208 ILE A CA 1
ATOM 1615 C C . ILE A 1 208 ? 0.331 29.127 40.343 1.00 58.09 208 ILE A C 1
ATOM 1617 O O . ILE A 1 208 ? 0.900 28.790 39.307 1.00 58.09 208 ILE A O 1
ATOM 1621 N N . ASP A 1 209 ? 0.611 30.227 41.033 1.00 50.31 209 ASP A N 1
ATOM 1622 C CA . ASP A 1 209 ? 1.933 30.828 41.073 1.00 50.31 209 ASP A CA 1
ATOM 1623 C C . ASP A 1 209 ? 2.787 29.960 42.008 1.00 50.31 209 ASP A C 1
ATOM 1625 O O . ASP A 1 209 ? 2.327 29.529 43.069 1.00 50.31 209 ASP A O 1
ATOM 1629 N N . GLY A 1 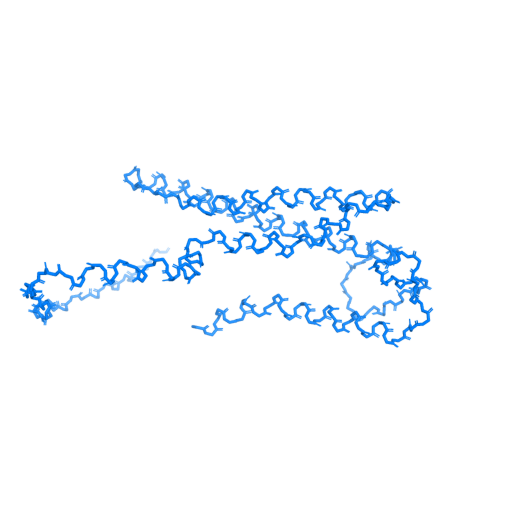210 ? 3.989 29.618 41.570 1.00 53.19 210 GLY A N 1
ATOM 1630 C CA . GLY A 1 210 ? 4.804 28.574 42.183 1.00 53.19 210 GLY A CA 1
ATOM 1631 C C . GLY A 1 210 ? 6.255 28.701 41.764 1.00 53.19 210 GLY A C 1
ATOM 1632 O O . GLY A 1 210 ? 6.810 27.814 41.123 1.00 53.19 210 GLY A O 1
ATOM 1633 N N . GLN A 1 211 ? 6.820 29.859 42.093 1.00 55.16 211 GLN A N 1
ATOM 1634 C CA . GLN A 1 211 ? 8.248 30.140 42.138 1.00 55.16 211 GLN A CA 1
ATOM 1635 C C . GLN A 1 211 ? 8.956 29.266 43.202 1.00 55.16 211 GLN A C 1
ATOM 1637 O O . GLN A 1 211 ? 8.297 28.677 44.059 1.00 55.16 211 GLN A O 1
ATOM 1642 N N . VAL A 1 212 ? 10.295 29.347 43.203 1.00 56.50 212 VAL A N 1
ATOM 1643 C CA . VAL A 1 212 ? 11.273 29.011 44.269 1.00 56.50 212 VAL A CA 1
ATOM 1644 C C . VAL A 1 212 ? 12.035 27.689 44.048 1.00 56.50 212 VAL A C 1
ATOM 1646 O O . VAL A 1 212 ? 11.407 26.684 43.716 1.00 56.50 212 VAL A O 1
ATOM 1649 N N . PRO A 1 213 ? 13.343 27.603 44.377 1.00 65.81 213 PRO A N 1
ATOM 1650 C CA . PRO A 1 213 ? 14.430 28.599 44.384 1.00 65.81 213 PRO A CA 1
ATOM 1651 C C . PRO A 1 213 ? 15.499 28.351 43.300 1.00 65.81 213 PRO A C 1
ATOM 1653 O O . PRO A 1 213 ? 15.755 27.178 42.945 1.00 65.81 213 PRO A O 1
#

Foldseek 3Di:
DVVVVVVVCVVVVVVVVVVVVVVVVCVVCVPQQDCVVVPDGQRPDDQDPDPCPPPDPPVVPNPDHSLCPVLVVLLVVLVVVVVVLVVVVVVVVVVVVVCCVVCVPPPDPPPPLVVVLSVLVVVLSVVLNVLSVVVVVVDPDPVNVVSVVCVVVNVCVSVCSPPVNVCVVVVVVVVVVVVVVPPDDDDDDDDDPPPPPDDDDDDDDDDPDDDDD

Solvent-accessible surface area (backbone atoms only — not comparable to full-atom values): 13568 Å² total; per-residue (Å²): 116,77,70,62,56,57,69,66,46,50,67,56,52,56,48,51,53,53,50,52,53,55,50,54,54,46,72,74,46,67,89,34,58,41,61,88,71,80,82,55,83,44,76,59,88,73,87,80,82,74,78,84,83,68,92,62,95,58,85,90,62,81,83,62,58,75,88,45,44,62,50,50,53,48,48,53,52,50,51,51,52,50,51,49,50,52,52,51,49,52,51,51,52,52,53,48,52,53,49,51,72,77,40,83,82,65,85,75,77,73,62,63,56,59,56,52,42,50,54,54,49,52,56,50,49,53,56,53,50,52,36,40,51,43,49,72,73,67,52,92,55,74,65,47,56,52,56,64,67,38,48,65,56,53,51,47,54,52,56,54,58,36,68,67,50,43,51,64,70,46,51,73,68,60,56,59,57,66,66,64,74,70,75,83,80,82,88,81,87,77,78,84,82,76,80,83,78,83,86,81,81,91,80,79,90,78,84,83,82,81,82,88,134

pLDDT: mean 70.0, std 13.12, range [43.09, 91.94]

Organism: NCBI:txid231916

Secondary structure (DSSP, 8-state):
-HHHHHHHHHHHHHHHHHHHHHHHHHHH-GGGEE-TTSSS-EE-S--------S-S--TTSTTS-HHHHHHHHHHHHHHHHHHHHHHHHHHHHHHHHHHHHH-TT------HHHHHHHHHHHHHHHHHHHHHHHHHTT---HHHHHHHHHHHHHHHHHHHT-HHHHHHHTHHHHHHHHHHTTSS-----------SSS---------------